Protein AF-A0A943APB3-F1 (afdb_monomer)

Nearest PDB structures (foldseek):
  7ypu-assembly4_H  TM=2.984E-01  e=2.963E+00  Streptomyces lavendulae subsp. lavendulae
  3ub1-assembly2_F  TM=3.854E-01  e=8.284E+00  Clostridium perfringens
  4i86-assembly2_B  TM=2.705E-01  e=9.286E+00  Komagataeibacter xylinus

Solvent-accessible surface area (backbone atoms only — not comparable to full-atom values): 13195 Å² total; per-residue (Å²): 95,83,40,73,29,40,31,75,41,95,88,39,89,90,36,76,41,81,47,75,47,61,53,44,82,65,36,67,51,16,28,34,37,85,66,41,84,44,97,86,41,73,55,58,16,26,35,27,38,32,39,38,55,98,85,47,34,29,54,78,51,71,42,32,44,61,73,51,59,95,54,66,56,30,61,55,40,31,55,47,49,77,38,43,70,62,51,51,52,52,31,58,74,70,70,46,89,73,62,63,63,57,48,53,51,32,50,76,72,72,42,87,41,64,71,60,52,51,51,51,52,55,50,52,50,54,50,52,52,53,52,51,51,53,49,52,51,50,52,49,53,48,53,53,50,53,50,52,50,53,52,52,52,51,54,49,50,51,38,42,73,74,33,36,76,32,42,44,68,56,51,53,51,52,30,52,74,72,69,49,84,73,53,68,75,43,49,55,46,38,74,73,30,38,58,26,41,19,82,72,82,40,77,42,63,62,80,59,88,98,54,81,79,82,84,53,67,60,57,53,51,52,45,51,53,52,40,55,76,68,62,72,74,129

Mean predicted aligned error: 8.19 Å

Structure (mmCIF, N/CA/C/O backbone):
data_AF-A0A943APB3-F1
#
_entry.id   AF-A0A943APB3-F1
#
loop_
_atom_site.group_PDB
_atom_site.id
_atom_site.type_symbol
_atom_site.label_atom_id
_atom_site.label_alt_id
_atom_site.label_comp_id
_atom_site.label_asym_id
_atom_site.label_entity_id
_atom_site.label_seq_id
_atom_site.pdbx_PDB_ins_code
_atom_site.Cartn_x
_atom_site.Cartn_y
_atom_site.Cartn_z
_atom_site.occupancy
_atom_site.B_iso_or_equiv
_atom_site.auth_seq_id
_atom_site.auth_comp_id
_atom_site.auth_asym_id
_atom_site.auth_atom_id
_atom_site.pdbx_PDB_model_num
ATOM 1 N N . MET A 1 1 ? -16.444 -11.298 32.596 1.00 79.44 1 MET A N 1
ATOM 2 C CA . MET A 1 1 ? -17.745 -10.918 31.984 1.00 79.44 1 MET A CA 1
ATOM 3 C C . MET A 1 1 ? -17.724 -11.342 30.529 1.00 79.44 1 MET A C 1
ATOM 5 O O . MET A 1 1 ? -16.775 -10.976 29.844 1.00 79.44 1 MET A O 1
ATOM 9 N N . LYS A 1 2 ? -18.716 -12.115 30.068 1.00 91.25 2 LYS A N 1
ATOM 10 C CA . LYS A 1 2 ? -18.842 -12.469 28.648 1.00 91.25 2 LYS A CA 1
ATOM 11 C C . LYS A 1 2 ? -19.403 -11.271 27.886 1.00 91.25 2 LYS A C 1
ATOM 13 O O . LYS A 1 2 ? -20.540 -10.874 28.121 1.00 91.25 2 LYS A O 1
ATOM 18 N N . THR A 1 3 ? -18.609 -10.712 26.984 1.00 96.38 3 THR A N 1
ATOM 19 C CA . THR A 1 3 ? -18.886 -9.414 26.356 1.00 96.38 3 THR A CA 1
ATOM 20 C C . THR A 1 3 ? -18.961 -9.551 24.845 1.00 96.38 3 THR A C 1
ATOM 22 O O . THR A 1 3 ? -18.150 -10.253 24.242 1.00 96.38 3 THR A O 1
ATOM 25 N N . LYS A 1 4 ? -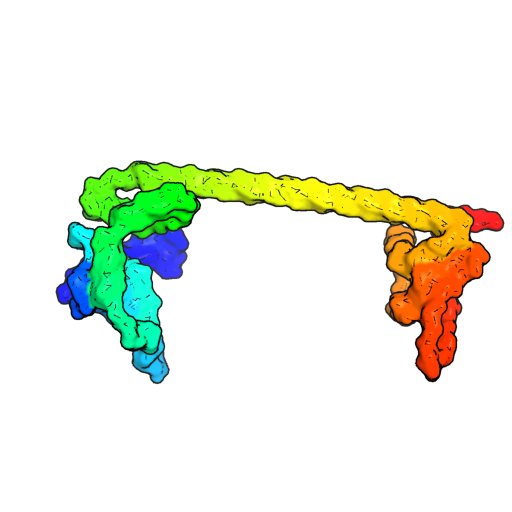19.926 -8.866 24.224 1.00 97.19 4 LYS A N 1
ATOM 26 C CA . LYS A 1 4 ? -20.033 -8.720 22.768 1.00 97.19 4 LYS A CA 1
ATOM 27 C C . LYS A 1 4 ? -18.946 -7.765 22.267 1.00 97.19 4 LYS A C 1
ATOM 29 O O . LYS A 1 4 ? -18.913 -6.621 22.694 1.00 97.19 4 LYS A O 1
ATOM 34 N N . ILE A 1 5 ? -18.112 -8.209 21.332 1.00 97.81 5 ILE A N 1
ATOM 35 C CA . ILE A 1 5 ? -16.971 -7.469 20.780 1.00 97.81 5 ILE A CA 1
ATOM 36 C C . ILE A 1 5 ? -17.113 -7.379 19.260 1.00 97.81 5 ILE A C 1
ATOM 38 O O . ILE A 1 5 ? -17.384 -8.378 18.588 1.00 97.81 5 ILE A O 1
ATOM 42 N N . LEU A 1 6 ? -16.905 -6.194 18.694 1.00 97.75 6 LEU A N 1
ATOM 43 C CA . LEU A 1 6 ? -16.738 -6.007 17.255 1.00 97.75 6 LEU A CA 1
ATOM 44 C C . LEU A 1 6 ? -15.295 -6.328 16.851 1.00 97.75 6 LEU A C 1
ATOM 46 O O . LEU A 1 6 ? -14.353 -5.796 17.431 1.00 97.75 6 LEU A O 1
ATOM 50 N N . ARG A 1 7 ? -15.097 -7.158 15.828 1.00 95.25 7 ARG A N 1
ATOM 51 C CA . ARG A 1 7 ? -13.765 -7.457 15.280 1.00 95.25 7 ARG A CA 1
ATOM 52 C C . ARG A 1 7 ? -13.787 -7.512 13.760 1.00 95.25 7 ARG A C 1
ATOM 54 O O . ARG A 1 7 ? -14.829 -7.780 13.162 1.00 95.25 7 ARG A O 1
ATOM 61 N N . LEU A 1 8 ? -12.649 -7.255 13.122 1.00 92.56 8 LEU A N 1
ATOM 62 C CA . LEU A 1 8 ? -12.514 -7.523 11.692 1.00 92.56 8 LEU A CA 1
ATOM 63 C C . LEU A 1 8 ? -12.517 -9.037 11.454 1.00 92.56 8 LEU A C 1
ATOM 65 O O . LEU A 1 8 ? -12.052 -9.816 12.281 1.00 92.56 8 LEU A O 1
ATOM 69 N N . SER A 1 9 ? -13.104 -9.450 10.337 1.00 90.94 9 SER A N 1
ATOM 70 C CA . SER A 1 9 ? -13.133 -10.844 9.918 1.00 90.94 9 SER A CA 1
ATOM 71 C C . SER A 1 9 ? -11.756 -11.283 9.435 1.00 90.94 9 SER A C 1
ATOM 73 O O . SER A 1 9 ? -11.169 -10.634 8.573 1.00 90.94 9 SER A O 1
ATOM 75 N N . ASP A 1 10 ? -11.304 -12.439 9.916 1.00 85.62 10 ASP A N 1
ATOM 76 C CA . ASP A 1 10 ? -10.045 -13.050 9.473 1.00 85.62 10 ASP A CA 1
ATOM 77 C C . ASP A 1 10 ? -10.121 -13.573 8.022 1.00 85.62 10 ASP A C 1
ATOM 79 O O . ASP A 1 10 ? -9.100 -13.743 7.364 1.00 85.62 10 ASP A O 1
ATOM 83 N N . SER A 1 11 ? -11.331 -13.827 7.507 1.00 87.06 11 SER A N 1
ATOM 84 C CA . SER A 1 11 ? -11.571 -14.451 6.196 1.00 87.06 11 SER A CA 1
ATOM 85 C C . SER A 1 11 ? -12.136 -13.503 5.139 1.00 87.06 11 SER A C 1
ATOM 87 O O . SER A 1 11 ? -12.276 -13.877 3.977 1.00 87.06 11 SER A O 1
ATOM 89 N N . SER A 1 12 ? -12.521 -12.284 5.512 1.00 86.94 12 SER A N 1
ATOM 90 C CA . SER A 1 12 ? -13.146 -11.329 4.595 1.00 86.94 12 SER A CA 1
ATOM 91 C C . SER A 1 12 ? -12.663 -9.915 4.878 1.00 86.94 12 SER A C 1
ATOM 93 O O . SER A 1 12 ? -12.977 -9.326 5.914 1.00 86.94 12 SER A O 1
ATOM 95 N N . LEU A 1 13 ? -11.942 -9.344 3.913 1.00 83.94 13 LEU A N 1
ATOM 96 C CA . LEU A 1 13 ? -11.468 -7.966 3.991 1.00 83.94 13 LEU A CA 1
ATOM 97 C C . LEU A 1 13 ? -12.640 -7.000 4.200 1.00 83.94 13 LEU A C 1
ATOM 99 O O . LEU A 1 13 ? -13.683 -7.115 3.559 1.00 83.94 13 LEU A O 1
ATOM 103 N N . ASN A 1 14 ? -12.449 -6.015 5.080 1.00 83.69 14 ASN A N 1
ATOM 104 C CA . ASN A 1 14 ? -13.440 -4.982 5.398 1.00 83.69 14 ASN A CA 1
ATOM 105 C C . ASN A 1 14 ? -14.805 -5.505 5.891 1.00 83.69 14 ASN A C 1
ATOM 107 O O . ASN A 1 14 ? -15.800 -4.782 5.820 1.00 83.69 14 ASN A O 1
ATOM 111 N N . LYS A 1 15 ? -14.871 -6.725 6.431 1.00 93.06 15 LYS A N 1
ATOM 112 C CA . LYS A 1 15 ? -16.067 -7.240 7.102 1.00 93.06 15 LYS A CA 1
ATOM 113 C C . LYS A 1 15 ? -15.888 -7.146 8.612 1.00 93.06 15 LYS A C 1
ATOM 115 O O . LYS A 1 15 ? -14.922 -7.677 9.149 1.00 93.06 15 LYS A O 1
ATOM 120 N N . VAL A 1 16 ? -16.827 -6.494 9.295 1.00 95.81 16 VAL A N 1
ATOM 121 C CA . VAL A 1 16 ? -16.890 -6.489 10.764 1.00 95.81 16 VAL A CA 1
ATOM 122 C C . VAL A 1 16 ? -17.818 -7.611 11.211 1.00 95.81 16 VAL A C 1
ATOM 124 O O . VAL A 1 16 ? -18.937 -7.732 10.711 1.00 95.81 16 VAL A O 1
ATOM 127 N N . VAL A 1 17 ? -17.348 -8.436 12.137 1.00 95.62 17 VAL A N 1
ATOM 128 C CA . VAL A 1 17 ? -18.091 -9.540 12.745 1.00 95.62 17 VAL A CA 1
ATOM 129 C C . VAL A 1 17 ? -18.176 -9.342 14.251 1.00 95.62 17 VAL A C 1
ATOM 131 O O . VAL A 1 17 ? -17.400 -8.597 14.848 1.00 95.62 17 VAL A O 1
ATOM 134 N N . THR A 1 18 ? -19.134 -10.019 14.869 1.00 95.94 18 THR A N 1
ATOM 135 C CA . THR A 1 18 ? -19.285 -10.037 16.320 1.00 95.94 18 THR A CA 1
ATOM 136 C C . THR A 1 18 ? -18.630 -11.285 16.896 1.00 95.94 18 THR A C 1
ATOM 138 O O . THR A 1 18 ? -18.788 -12.382 16.365 1.00 95.94 18 THR A O 1
ATOM 141 N N . HIS A 1 19 ? -17.913 -11.112 17.997 1.00 94.19 19 HIS A N 1
ATOM 142 C CA . HIS A 1 19 ? -17.316 -12.176 18.789 1.00 94.19 19 HIS A CA 1
ATOM 143 C C . HIS A 1 19 ? -17.723 -12.002 20.254 1.00 94.19 19 HIS A C 1
ATOM 145 O O . HIS A 1 19 ? -17.990 -10.885 20.681 1.00 94.19 19 HIS A O 1
ATOM 151 N N . HIS A 1 20 ? -17.801 -13.092 21.013 1.00 95.94 20 HIS A N 1
ATOM 152 C CA . HIS A 1 20 ? -18.063 -13.030 22.447 1.00 95.94 20 HIS A CA 1
ATOM 153 C C . HIS A 1 20 ? -16.897 -13.664 23.185 1.00 95.94 20 HIS A C 1
ATOM 155 O O . HIS A 1 20 ? -16.604 -14.833 22.942 1.00 95.94 20 HIS A O 1
ATOM 161 N N . ALA A 1 21 ? -16.279 -12.910 24.087 1.00 96.12 21 ALA A N 1
ATOM 162 C CA . ALA A 1 21 ? -15.164 -13.381 24.898 1.00 96.12 21 ALA A CA 1
ATOM 163 C C . ALA A 1 21 ? -15.318 -12.927 26.347 1.00 96.12 21 ALA A C 1
ATOM 165 O O . ALA A 1 21 ? -16.029 -11.959 26.640 1.00 96.12 21 ALA A O 1
ATOM 166 N N . GLU A 1 22 ? -14.648 -13.639 27.246 1.00 96.62 22 GLU A N 1
ATOM 167 C CA . GLU A 1 22 ? -14.448 -13.172 28.609 1.00 96.62 22 GLU A CA 1
ATOM 168 C C . GLU A 1 22 ? -13.272 -12.207 28.637 1.00 96.62 22 GLU A C 1
ATOM 170 O O . GLU A 1 22 ? -12.173 -12.538 28.201 1.00 96.62 22 GLU A O 1
ATOM 175 N N . LEU A 1 23 ? -13.545 -10.988 29.095 1.00 96.94 23 LEU A N 1
ATOM 176 C CA . LEU A 1 23 ? -12.569 -9.909 29.117 1.00 96.94 23 LEU A CA 1
ATOM 177 C C . LEU A 1 23 ? -11.952 -9.740 30.504 1.00 96.94 23 LEU A C 1
ATOM 179 O O . LEU A 1 23 ? -12.673 -9.686 31.506 1.00 96.94 23 LEU A O 1
ATOM 183 N N . GLU A 1 24 ? -10.637 -9.564 30.528 1.00 96.00 24 GLU A N 1
ATOM 184 C CA . GLU A 1 24 ? -9.856 -9.111 31.675 1.00 96.00 24 GLU A CA 1
ATOM 185 C C . GLU A 1 24 ? -9.693 -7.588 31.603 1.00 96.00 24 GLU A C 1
ATOM 187 O O . GLU A 1 24 ? -9.439 -7.032 30.533 1.00 96.00 24 GLU A O 1
ATOM 192 N N . LYS A 1 25 ? -9.876 -6.884 32.727 1.00 96.12 25 LYS A N 1
ATOM 193 C CA . LYS A 1 25 ? -9.715 -5.424 32.766 1.00 96.12 25 LYS A CA 1
ATOM 194 C C . LYS A 1 25 ? -8.226 -5.088 32.849 1.00 96.12 25 LYS A C 1
ATOM 196 O O . LYS A 1 25 ? -7.574 -5.456 33.819 1.00 96.12 25 LYS A O 1
ATOM 201 N N . ALA A 1 26 ? -7.725 -4.354 31.859 1.00 94.44 26 ALA A N 1
ATOM 202 C CA . ALA A 1 26 ? -6.350 -3.854 31.831 1.00 94.44 26 ALA A CA 1
ATOM 203 C C . ALA A 1 26 ? -6.264 -2.373 32.244 1.00 94.44 26 ALA A C 1
ATOM 205 O O . ALA A 1 26 ? -5.229 -1.925 32.722 1.00 94.44 26 ALA A O 1
ATOM 206 N N . GLY A 1 27 ? -7.353 -1.616 32.086 1.00 95.00 27 GLY A N 1
ATOM 207 C CA . GLY A 1 27 ? -7.456 -0.204 32.448 1.00 95.00 27 GLY A CA 1
ATOM 208 C C . GLY A 1 27 ? -8.877 0.318 32.250 1.00 95.00 27 GLY A C 1
ATOM 209 O O . GLY A 1 27 ? -9.801 -0.448 31.959 1.00 95.00 27 GLY A O 1
ATOM 210 N N . ASP A 1 28 ? -9.081 1.621 32.409 1.00 95.50 28 ASP A N 1
ATOM 211 C CA . ASP A 1 28 ? -10.386 2.219 32.136 1.00 95.50 28 ASP A CA 1
ATOM 212 C C . ASP A 1 28 ? -10.670 2.200 30.640 1.00 95.50 28 ASP A C 1
ATOM 214 O O . ASP A 1 28 ? -9.899 2.702 29.834 1.00 95.50 28 ASP A O 1
ATOM 218 N N . ASN A 1 29 ? -11.779 1.562 30.264 1.00 97.69 29 ASN A N 1
ATOM 219 C CA . ASN A 1 29 ? -12.138 1.305 28.870 1.00 97.69 29 ASN A CA 1
ATOM 220 C C . ASN A 1 29 ? -11.121 0.463 28.072 1.00 97.69 29 ASN A C 1
ATOM 222 O O . ASN A 1 29 ? -11.241 0.377 26.850 1.00 97.69 29 ASN A O 1
ATOM 226 N N . VAL A 1 30 ? -10.170 -0.196 28.744 1.00 98.19 30 VAL A N 1
ATOM 227 C CA . VAL A 1 30 ? -9.155 -1.061 28.126 1.00 98.19 30 VAL A CA 1
ATOM 228 C C . VAL A 1 30 ? -9.232 -2.459 28.723 1.00 98.19 30 VAL A C 1
ATOM 230 O O . VAL A 1 30 ? -9.165 -2.649 29.940 1.00 98.19 30 VAL A O 1
ATOM 233 N N . TYR A 1 31 ? -9.341 -3.452 27.852 1.00 98.00 31 TYR A N 1
ATOM 234 C CA . TYR A 1 31 ? -9.524 -4.847 28.217 1.00 98.00 31 TYR A CA 1
ATOM 235 C C . TYR A 1 31 ? -8.646 -5.755 27.364 1.00 98.00 31 TYR A C 1
ATOM 237 O O . TYR A 1 31 ? -8.242 -5.392 26.258 1.00 98.00 31 TYR A O 1
ATOM 245 N N . THR A 1 32 ? -8.395 -6.959 27.859 1.00 97.38 32 THR A N 1
ATOM 246 C CA . THR A 1 32 ? -7.637 -7.985 27.146 1.00 97.38 32 THR A CA 1
ATOM 247 C C . THR A 1 32 ? -8.314 -9.343 27.221 1.00 97.38 32 THR A C 1
ATOM 249 O O . THR A 1 32 ? -9.093 -9.615 28.131 1.00 97.38 32 THR A O 1
ATOM 252 N N . TYR A 1 33 ? -8.020 -10.206 26.252 1.00 96.81 33 TYR A N 1
ATOM 253 C CA . TYR A 1 33 ? -8.307 -11.638 26.339 1.00 96.81 33 TYR A CA 1
ATOM 254 C C . TYR A 1 33 ? -7.282 -12.433 25.525 1.00 96.81 33 TYR A C 1
ATOM 256 O O . TYR A 1 33 ? -6.681 -11.907 24.581 1.00 96.81 33 TYR A O 1
ATOM 264 N N . LEU A 1 34 ? -7.078 -13.707 25.873 1.00 96.56 34 LEU A N 1
ATOM 265 C CA . LEU A 1 34 ? -6.236 -14.609 25.088 1.00 96.56 34 LEU A CA 1
ATOM 266 C C . LEU A 1 34 ? -6.896 -14.864 23.727 1.00 96.56 34 LEU A C 1
ATOM 268 O O . LEU A 1 34 ? -7.908 -15.556 23.634 1.00 96.56 34 LEU A O 1
ATOM 272 N N . PHE A 1 35 ? -6.317 -14.304 22.668 1.00 95.69 35 PHE A N 1
ATOM 273 C CA . PHE A 1 35 ? -6.829 -14.428 21.306 1.00 95.69 35 PHE A CA 1
ATOM 274 C C . PHE A 1 35 ? -6.424 -15.755 20.673 1.00 95.69 35 PHE A C 1
ATOM 276 O O . PHE A 1 35 ? -7.241 -16.442 20.062 1.00 95.69 35 PHE A O 1
ATOM 283 N N . LYS A 1 36 ? -5.148 -16.119 20.814 1.00 96.12 36 LYS A N 1
ATOM 284 C CA . LYS A 1 36 ? -4.613 -17.372 20.286 1.00 96.12 36 LYS A CA 1
ATOM 285 C C . LYS A 1 36 ? -3.419 -17.818 21.112 1.00 96.12 36 LYS A C 1
ATOM 287 O O . LYS A 1 36 ? -2.473 -17.057 21.278 1.00 96.12 36 LYS A O 1
ATOM 292 N N . LYS A 1 37 ? -3.456 -19.069 21.562 1.00 97.12 37 LYS A N 1
ATOM 293 C CA . LYS A 1 37 ? -2.325 -19.709 22.230 1.00 97.12 37 LYS A CA 1
ATOM 294 C C . LYS A 1 37 ? -1.268 -20.128 21.209 1.00 97.12 37 LYS A C 1
ATOM 296 O O . LYS A 1 37 ? -1.618 -20.698 20.170 1.00 97.12 37 LYS A O 1
ATOM 301 N N . ASP A 1 38 ? -0.006 -19.854 21.503 1.00 96.88 38 ASP A N 1
ATOM 302 C CA . ASP A 1 38 ? 1.117 -20.391 20.744 1.00 96.88 38 ASP A CA 1
ATOM 303 C C . ASP A 1 38 ? 1.454 -21.811 21.244 1.00 96.88 38 ASP A C 1
ATOM 305 O O . ASP A 1 38 ? 1.449 -22.065 22.453 1.00 96.88 38 ASP A O 1
ATOM 309 N N . PRO A 1 39 ? 1.708 -22.777 20.344 1.00 95.38 39 PRO A N 1
ATOM 310 C CA . PRO A 1 39 ? 1.956 -24.161 20.741 1.00 95.38 39 PRO A CA 1
ATOM 311 C C . PRO A 1 39 ? 3.317 -24.396 21.413 1.00 95.38 39 PRO A C 1
ATOM 313 O O . PRO A 1 39 ? 3.493 -25.448 22.025 1.00 95.38 39 PRO A O 1
ATOM 316 N N . TYR A 1 40 ? 4.275 -23.471 21.304 1.00 95.06 40 TYR A N 1
ATOM 317 C CA . TYR A 1 40 ? 5.650 -23.686 21.761 1.00 95.06 40 TYR A CA 1
ATOM 318 C C . TYR A 1 40 ? 6.090 -22.705 22.846 1.00 95.06 40 TYR A C 1
ATOM 320 O O . TYR A 1 40 ? 6.873 -23.081 23.720 1.00 95.06 40 TYR A O 1
ATOM 328 N N . ARG A 1 41 ? 5.647 -21.446 22.783 1.00 94.75 41 ARG A N 1
ATOM 329 C CA . ARG A 1 41 ? 6.139 -20.374 23.656 1.00 94.75 41 ARG A CA 1
ATOM 330 C C . ARG A 1 41 ? 5.005 -19.477 24.119 1.00 94.75 41 ARG A C 1
ATOM 332 O O . ARG A 1 41 ? 4.461 -18.714 23.335 1.00 94.75 41 ARG A O 1
ATOM 339 N N . GLU A 1 42 ? 4.744 -19.465 25.423 1.00 93.62 42 GLU A N 1
ATOM 340 C CA . GLU A 1 42 ? 3.718 -18.591 26.011 1.00 93.62 42 GLU A CA 1
ATOM 341 C C . GLU A 1 42 ? 3.958 -17.103 25.693 1.00 93.62 42 GLU A C 1
ATOM 343 O O . GLU A 1 42 ? 3.015 -16.355 25.457 1.00 93.62 42 GLU A O 1
ATOM 348 N N . ASP A 1 43 ? 5.219 -16.668 25.601 1.00 95.12 43 ASP A N 1
ATOM 349 C CA . ASP A 1 43 ? 5.569 -15.290 25.227 1.00 95.12 43 ASP A CA 1
ATOM 350 C C . ASP A 1 43 ? 5.100 -14.881 23.815 1.00 95.12 43 ASP A C 1
ATOM 352 O O . ASP A 1 43 ? 4.995 -13.683 23.522 1.00 95.12 43 ASP A O 1
ATOM 356 N N . ASP A 1 44 ? 4.824 -15.859 22.950 1.00 96.19 44 ASP A N 1
ATOM 357 C CA . ASP A 1 44 ? 4.312 -15.671 21.594 1.00 96.19 44 ASP A CA 1
ATOM 358 C C . ASP A 1 44 ? 2.778 -15.847 21.510 1.00 96.19 44 ASP A C 1
ATOM 360 O O . ASP A 1 44 ? 2.203 -15.612 20.444 1.00 96.19 44 ASP A O 1
ATOM 364 N N . ASP A 1 45 ? 2.093 -16.148 22.627 1.00 97.69 45 ASP A N 1
ATOM 365 C CA . ASP A 1 45 ? 0.629 -16.087 22.712 1.00 97.69 45 ASP A CA 1
ATOM 366 C C . ASP A 1 45 ? 0.131 -14.719 22.241 1.00 97.69 45 ASP A C 1
ATOM 368 O O . ASP A 1 45 ? 0.615 -13.673 22.689 1.00 97.69 45 ASP A O 1
ATOM 372 N N . LEU A 1 46 ? -0.892 -14.721 21.388 1.00 97.62 46 LEU A N 1
ATOM 373 C CA . LEU A 1 46 ? -1.563 -13.506 20.959 1.00 97.62 46 LEU A CA 1
ATOM 374 C C . LEU A 1 46 ? -2.630 -13.120 21.977 1.00 97.62 46 LEU A C 1
ATOM 376 O O . LEU A 1 46 ? -3.584 -13.861 22.217 1.00 97.62 46 LEU A O 1
ATOM 380 N N . ILE A 1 47 ? -2.492 -11.918 22.517 1.00 97.44 47 ILE A N 1
ATOM 381 C CA . ILE A 1 47 ? -3.451 -11.257 23.391 1.00 97.44 47 ILE A CA 1
ATOM 382 C C . ILE A 1 47 ? -4.173 -10.196 22.567 1.00 97.44 47 ILE A C 1
ATOM 384 O O . ILE A 1 47 ? -3.543 -9.319 21.972 1.00 97.44 47 ILE A O 1
ATOM 388 N N . ALA A 1 48 ? -5.498 -10.282 22.508 1.00 97.38 48 ALA A N 1
ATOM 389 C CA . ALA A 1 48 ? -6.308 -9.244 21.891 1.00 97.38 48 ALA A CA 1
ATOM 390 C C . ALA A 1 48 ? -6.488 -8.082 22.865 1.00 97.38 48 ALA A C 1
ATOM 392 O O . ALA A 1 48 ? -6.851 -8.293 24.021 1.00 97.38 48 ALA A O 1
ATOM 393 N N . VAL A 1 49 ? -6.278 -6.864 22.372 1.00 97.75 49 VAL A N 1
ATOM 394 C CA . VAL A 1 49 ? -6.606 -5.623 23.073 1.00 97.75 49 VAL A CA 1
ATOM 395 C C . VAL A 1 49 ? -7.984 -5.172 22.606 1.00 97.75 49 VAL A C 1
ATOM 397 O O . VAL A 1 49 ? -8.249 -5.046 21.407 1.00 97.75 49 VAL A O 1
ATOM 400 N N . VAL A 1 50 ? -8.874 -4.954 23.565 1.00 98.19 50 VAL A N 1
ATOM 401 C CA . VAL A 1 50 ? -10.260 -4.549 23.351 1.00 98.19 50 VAL A CA 1
ATOM 402 C C . VAL A 1 50 ? -10.477 -3.201 24.012 1.00 98.19 50 VAL A C 1
ATOM 404 O O . VAL A 1 50 ? -10.207 -3.027 25.199 1.00 98.19 50 VAL A O 1
ATOM 407 N N . LEU A 1 51 ? -10.986 -2.252 23.239 1.00 98.31 51 LEU A N 1
ATOM 408 C CA . LEU A 1 51 ? -11.327 -0.920 23.713 1.00 98.31 51 LEU A CA 1
ATOM 409 C C . LEU A 1 51 ? -12.841 -0.784 23.827 1.00 98.31 51 LEU A C 1
ATOM 411 O O . LEU A 1 51 ? -13.589 -1.402 23.066 1.00 98.31 51 LEU A O 1
ATOM 415 N N . ASN A 1 52 ? -13.280 0.025 24.784 1.00 98.00 52 ASN A N 1
ATOM 416 C CA . ASN A 1 52 ? -14.681 0.352 25.000 1.00 98.00 52 ASN A CA 1
ATOM 417 C C . ASN A 1 52 ? -14.917 1.839 24.721 1.00 98.00 52 ASN A C 1
ATOM 419 O O . ASN A 1 52 ? -14.358 2.691 25.402 1.00 98.00 52 ASN A O 1
ATOM 423 N N . VAL A 1 53 ? -15.767 2.154 23.749 1.00 98.06 53 VAL A N 1
ATOM 424 C CA . VAL A 1 53 ? -16.244 3.521 23.511 1.00 98.06 53 VAL A CA 1
ATOM 425 C C . VAL A 1 53 ? -17.734 3.538 23.810 1.00 98.06 53 VAL A C 1
ATOM 427 O O . VAL A 1 53 ? -18.498 2.891 23.101 1.00 98.06 53 VAL A O 1
ATOM 430 N N . GLU A 1 54 ? -18.141 4.253 24.862 1.00 96.62 54 GLU A N 1
ATOM 431 C CA . GLU A 1 54 ? -19.556 4.487 25.207 1.00 96.62 54 GLU A CA 1
ATOM 432 C C . GLU A 1 54 ? -20.403 3.190 25.292 1.00 96.62 54 GLU A C 1
ATOM 434 O O . GLU A 1 54 ? -21.576 3.165 24.933 1.00 96.62 54 GLU A O 1
ATOM 439 N N . GLY A 1 55 ? -19.809 2.085 25.762 1.00 96.62 55 GLY A N 1
ATOM 440 C CA . GLY A 1 55 ? -20.471 0.779 25.892 1.00 96.62 55 GLY A CA 1
ATOM 441 C C . GLY A 1 55 ? -20.306 -0.149 24.682 1.00 96.62 55 GLY A C 1
ATOM 442 O O . GLY A 1 55 ? -20.744 -1.301 24.729 1.00 96.62 55 GLY A O 1
ATOM 443 N N . VAL A 1 56 ? -19.651 0.305 23.611 1.00 98.12 56 VAL A N 1
ATOM 444 C CA . VAL A 1 56 ? -19.333 -0.504 22.430 1.00 98.12 56 VAL A CA 1
ATOM 445 C C . VAL A 1 56 ? -17.903 -1.021 22.523 1.00 98.12 56 VAL A C 1
ATOM 447 O O . VAL A 1 56 ? -16.936 -0.266 22.422 1.00 98.12 56 VAL A O 1
ATOM 450 N N . TYR A 1 57 ? -17.773 -2.340 22.656 1.00 98.31 57 TYR A N 1
ATOM 451 C CA . TYR A 1 57 ? -16.486 -3.024 22.724 1.00 98.31 57 TYR A CA 1
ATOM 452 C C . TYR A 1 57 ? -16.021 -3.436 21.329 1.00 98.31 57 TYR A C 1
ATOM 454 O O . TYR A 1 57 ? -16.763 -4.079 20.578 1.00 98.31 57 TYR A O 1
ATOM 462 N N . PHE A 1 58 ? -14.777 -3.124 20.985 1.00 97.94 58 PHE A N 1
ATOM 463 C CA . PHE A 1 58 ? -14.167 -3.546 19.728 1.00 97.94 58 PHE A CA 1
ATOM 464 C C . PHE A 1 58 ? -12.707 -3.943 19.919 1.00 97.94 58 PHE A C 1
ATOM 466 O O . PHE A 1 58 ? -11.998 -3.401 20.764 1.00 97.94 58 PHE A O 1
ATOM 473 N N . GLN A 1 59 ? -12.258 -4.908 19.124 1.00 97.38 59 GLN A N 1
ATOM 474 C CA . GLN A 1 59 ? -10.866 -5.326 19.093 1.00 97.38 59 GLN A CA 1
ATOM 475 C C . GLN A 1 59 ? -10.048 -4.297 18.309 1.00 97.38 59 GLN A C 1
ATOM 477 O O . GLN A 1 59 ? -10.290 -4.092 17.118 1.00 97.38 59 GLN A O 1
ATOM 482 N N . GLU A 1 60 ? -9.086 -3.673 18.983 1.00 95.56 60 GLU A N 1
ATOM 483 C CA . GLU A 1 60 ? -8.128 -2.743 18.376 1.00 95.56 60 GLU A CA 1
ATOM 484 C C . GLU A 1 60 ? -7.053 -3.522 17.611 1.00 95.56 60 GLU A C 1
ATOM 486 O O . GLU A 1 60 ? -6.791 -3.250 16.441 1.00 95.56 60 GLU A O 1
ATOM 491 N N . GLY A 1 61 ? -6.531 -4.580 18.231 1.00 94.81 61 GLY A N 1
ATOM 492 C CA . GLY A 1 61 ? -5.492 -5.419 17.658 1.00 94.81 61 GLY A CA 1
ATOM 493 C C . GLY A 1 61 ? -5.268 -6.689 18.468 1.00 94.81 61 GLY A C 1
ATOM 494 O O . GLY A 1 61 ? -5.880 -6.895 19.517 1.00 94.81 61 GLY A O 1
ATOM 495 N N . ALA A 1 62 ? -4.408 -7.565 17.954 1.00 96.06 62 ALA A N 1
ATOM 496 C CA . ALA A 1 62 ? -3.916 -8.735 18.671 1.00 96.06 62 ALA A CA 1
ATOM 497 C C . ALA A 1 62 ? -2.391 -8.768 18.583 1.00 96.06 62 ALA A C 1
ATOM 499 O O . ALA A 1 62 ? -1.820 -8.644 17.499 1.00 96.06 62 ALA A O 1
ATOM 500 N N . TYR A 1 63 ? -1.746 -8.921 19.731 1.00 96.62 63 TYR A N 1
ATOM 501 C CA . TYR A 1 63 ? -0.317 -8.701 19.897 1.00 96.62 63 TYR A CA 1
ATOM 502 C C . TYR A 1 63 ? 0.283 -9.815 20.744 1.00 96.62 63 TYR A C 1
ATOM 504 O O . TYR A 1 63 ? -0.380 -10.325 21.644 1.00 96.62 63 TYR A O 1
ATOM 512 N N . SER A 1 64 ? 1.536 -10.190 20.487 1.00 96.94 64 SER A N 1
ATOM 513 C CA . SER A 1 64 ? 2.199 -11.182 21.334 1.00 96.94 64 SER A CA 1
ATOM 514 C C . SER A 1 64 ? 2.433 -10.640 22.744 1.00 96.94 64 SER A C 1
ATOM 516 O O . SER A 1 64 ? 2.676 -9.439 22.919 1.00 96.94 64 SER A O 1
ATOM 518 N N . ARG A 1 65 ? 2.440 -11.515 23.758 1.00 95.81 65 ARG A N 1
ATOM 519 C CA . ARG A 1 65 ? 2.781 -11.115 25.138 1.00 95.81 65 ARG A CA 1
ATOM 520 C C . ARG A 1 65 ? 4.116 -10.385 25.209 1.00 95.81 65 ARG A C 1
ATOM 522 O O . ARG A 1 65 ? 4.223 -9.367 25.891 1.00 95.81 65 ARG A O 1
ATOM 529 N N . ARG A 1 66 ? 5.119 -10.856 24.459 1.00 95.75 66 ARG A N 1
ATOM 530 C CA . ARG A 1 66 ? 6.431 -10.200 24.368 1.00 95.75 66 ARG A CA 1
ATOM 531 C C . ARG A 1 66 ? 6.331 -8.747 23.895 1.00 95.75 66 ARG A C 1
ATOM 533 O O . ARG A 1 66 ? 7.047 -7.910 24.430 1.00 95.75 66 ARG A O 1
ATOM 540 N N . LEU A 1 67 ? 5.469 -8.439 22.921 1.00 94.81 67 LEU A N 1
ATOM 541 C CA . LEU A 1 67 ? 5.302 -7.068 22.420 1.00 94.81 67 LEU A CA 1
ATOM 542 C C . LEU A 1 67 ? 4.608 -6.159 23.443 1.00 94.81 67 LEU A C 1
ATOM 544 O O . LEU A 1 67 ? 4.923 -4.971 23.526 1.00 94.81 67 LEU A O 1
ATOM 548 N N . LEU A 1 68 ? 3.672 -6.719 24.209 1.00 94.50 68 LEU A N 1
ATOM 549 C CA . LEU A 1 68 ? 2.928 -5.999 25.242 1.00 94.50 68 LEU A CA 1
ATOM 550 C C . LEU A 1 68 ? 3.740 -5.790 26.527 1.00 94.50 68 LEU A C 1
ATOM 552 O O . LEU A 1 68 ? 3.439 -4.888 27.307 1.00 94.50 68 LEU A O 1
ATOM 556 N N . ARG A 1 69 ? 4.785 -6.592 26.755 1.00 93.31 69 ARG A N 1
ATOM 557 C CA . ARG A 1 69 ? 5.626 -6.503 27.952 1.00 93.31 69 ARG A CA 1
ATOM 558 C C . ARG A 1 69 ? 6.248 -5.105 28.078 1.00 93.31 69 ARG A C 1
ATOM 560 O O . ARG A 1 69 ? 6.937 -4.633 27.179 1.00 93.31 69 ARG A O 1
ATOM 567 N N . GLY A 1 70 ? 6.007 -4.450 29.214 1.00 90.81 70 GLY A N 1
ATOM 568 C CA . GLY A 1 70 ? 6.510 -3.100 29.498 1.00 90.81 70 GLY A CA 1
ATOM 569 C C . GLY A 1 70 ? 5.785 -1.969 28.758 1.00 90.81 70 GLY A C 1
ATOM 570 O O . GLY A 1 70 ? 6.246 -0.832 28.802 1.00 90.81 70 GLY A O 1
ATOM 571 N N . LYS A 1 71 ? 4.670 -2.250 28.069 1.00 93.44 71 LYS A N 1
ATOM 572 C CA . LYS A 1 71 ? 3.800 -1.221 27.488 1.00 93.44 71 LYS A CA 1
ATOM 573 C C . LYS A 1 71 ? 2.731 -0.809 28.493 1.00 93.44 71 LYS A C 1
ATOM 575 O O . LYS A 1 71 ? 2.078 -1.661 29.088 1.00 93.44 71 LYS A O 1
ATOM 580 N N . ASP A 1 72 ? 2.505 0.494 28.617 1.00 95.56 72 ASP A N 1
ATOM 581 C CA . ASP A 1 72 ? 1.373 1.025 29.376 1.00 95.56 72 ASP A CA 1
ATOM 582 C C . ASP A 1 72 ? 0.100 0.985 28.517 1.00 95.56 72 ASP A C 1
ATOM 584 O O . ASP A 1 72 ? -0.306 1.963 27.881 1.00 95.56 72 ASP A O 1
ATOM 588 N N . LEU A 1 73 ? -0.494 -0.208 28.443 1.00 93.94 73 LEU A N 1
ATOM 589 C CA . LEU A 1 73 ? -1.715 -0.446 27.674 1.00 93.94 73 LEU A CA 1
ATOM 590 C C . LEU A 1 73 ? -2.898 0.349 28.217 1.00 93.94 73 LEU A C 1
ATOM 592 O O . LEU A 1 73 ? -3.720 0.821 27.432 1.00 93.94 73 LEU A O 1
ATOM 596 N N . ALA A 1 74 ? -2.971 0.509 29.539 1.00 95.19 74 ALA A N 1
ATOM 597 C CA . ALA A 1 74 ? -4.034 1.253 30.189 1.00 95.19 74 ALA A CA 1
ATOM 598 C C . ALA A 1 74 ? -4.018 2.715 29.733 1.00 95.19 74 ALA A C 1
ATOM 600 O O . ALA A 1 74 ? -5.038 3.213 29.251 1.00 95.19 74 ALA A O 1
ATOM 601 N N . HIS A 1 75 ? -2.863 3.383 29.809 1.00 96.38 75 HIS A N 1
ATOM 602 C CA . HIS A 1 75 ? -2.734 4.781 29.406 1.00 96.38 75 HIS A CA 1
ATOM 603 C C . HIS A 1 75 ? -2.929 4.971 27.897 1.00 96.38 75 HIS A C 1
ATOM 605 O O . HIS A 1 75 ? -3.702 5.838 27.478 1.00 96.38 75 HIS A O 1
ATOM 611 N N . ALA A 1 76 ? -2.278 4.143 27.073 1.00 95.50 76 ALA A N 1
ATOM 612 C CA . ALA A 1 76 ? -2.377 4.239 25.618 1.00 95.50 76 ALA A CA 1
ATOM 613 C C . ALA A 1 76 ? -3.819 4.014 25.130 1.00 95.50 76 ALA A C 1
ATOM 615 O O . ALA A 1 76 ? -4.350 4.819 24.362 1.00 95.50 76 ALA A O 1
ATOM 616 N N . GLY A 1 77 ? -4.478 2.959 25.618 1.00 96.69 77 GLY A N 1
ATOM 617 C CA . GLY A 1 77 ? -5.857 2.652 25.250 1.00 96.69 77 GLY A CA 1
ATOM 618 C C . GLY A 1 77 ? -6.858 3.684 25.775 1.00 96.69 77 GLY A C 1
ATOM 619 O O . GLY A 1 77 ? -7.732 4.107 25.020 1.00 96.69 77 GLY A O 1
ATOM 620 N N . SER A 1 78 ? -6.700 4.167 27.013 1.00 96.12 78 SER A N 1
ATOM 621 C CA . SER A 1 78 ? -7.575 5.217 27.565 1.00 96.12 78 SER A CA 1
ATOM 622 C C . SER A 1 78 ? -7.463 6.515 26.766 1.00 96.12 78 SER A C 1
ATOM 624 O O . SER A 1 78 ? -8.476 7.123 26.427 1.00 96.12 78 SER A O 1
ATOM 626 N N . THR A 1 79 ? -6.238 6.908 26.401 1.00 97.06 79 THR A N 1
ATOM 627 C CA . THR A 1 79 ? -5.983 8.101 25.579 1.00 97.06 79 THR A CA 1
ATOM 628 C C . THR A 1 79 ? -6.614 7.964 24.195 1.00 97.06 79 THR A C 1
ATOM 630 O O . THR A 1 79 ? -7.202 8.918 23.681 1.00 97.06 79 THR A O 1
ATOM 633 N N . TYR A 1 80 ? -6.530 6.775 23.593 1.00 96.25 80 TYR A N 1
ATOM 634 C CA . TYR A 1 80 ? -7.185 6.490 22.320 1.00 96.25 80 TYR A CA 1
ATOM 635 C C . TYR A 1 80 ? -8.708 6.626 22.429 1.00 96.25 80 TYR A C 1
ATOM 637 O O . TYR A 1 80 ? -9.320 7.319 21.619 1.00 96.25 80 TYR A O 1
ATOM 645 N N . VAL A 1 81 ? -9.319 6.003 23.443 1.00 97.81 81 VAL A N 1
ATOM 646 C CA . VAL A 1 81 ? -10.772 6.052 23.676 1.00 97.81 81 VAL A CA 1
ATOM 647 C C . VAL A 1 81 ? -11.247 7.491 23.891 1.00 97.81 81 VAL A C 1
ATOM 649 O O . VAL A 1 81 ? -12.211 7.909 23.254 1.00 97.81 81 VAL A O 1
ATOM 652 N N . GLN A 1 82 ? -10.547 8.273 24.719 1.00 97.44 82 GLN A N 1
ATOM 653 C CA . GLN A 1 82 ? -10.876 9.683 24.973 1.00 97.44 82 GLN A CA 1
ATOM 654 C C . GLN A 1 82 ? -10.862 10.533 23.695 1.00 97.44 82 GLN A C 1
ATOM 656 O O . GLN A 1 82 ? -11.678 11.438 23.540 1.00 97.44 82 GLN A O 1
ATOM 661 N N . ASN A 1 83 ? -9.958 10.228 22.762 1.00 97.38 83 ASN A N 1
ATOM 662 C CA . ASN A 1 83 ? -9.798 10.967 21.510 1.00 97.38 83 ASN A CA 1
ATOM 663 C C . ASN A 1 83 ? -10.478 10.290 20.311 1.00 97.38 83 ASN A C 1
ATOM 665 O O . ASN A 1 83 ? -10.215 10.676 19.171 1.00 97.38 83 ASN A O 1
ATOM 669 N N . PHE A 1 84 ? -11.335 9.289 20.524 1.00 97.56 84 PHE A N 1
ATOM 670 C CA . PHE A 1 84 ? -11.852 8.440 19.449 1.00 97.56 84 PHE A CA 1
ATOM 671 C C . PHE A 1 84 ? -12.586 9.233 18.357 1.00 97.56 84 PHE A C 1
ATOM 673 O O . PHE A 1 84 ? -12.233 9.156 17.179 1.00 97.56 84 PHE A O 1
ATOM 680 N N . HIS A 1 85 ? -13.570 10.046 18.747 1.00 96.81 85 HIS A N 1
ATOM 681 C CA . HIS A 1 85 ? -14.361 10.846 17.806 1.00 96.81 85 HIS A CA 1
ATOM 682 C C . HIS A 1 85 ? -13.512 11.897 17.084 1.00 96.81 85 HIS A C 1
ATOM 684 O O . HIS A 1 85 ? -13.555 11.993 15.858 1.00 96.81 85 HIS A O 1
ATOM 690 N N . LYS A 1 86 ? -12.650 12.600 17.826 1.00 97.75 86 LYS A N 1
ATOM 691 C CA . LYS A 1 86 ? -11.710 13.579 17.268 1.00 97.75 86 LYS A CA 1
ATOM 692 C C . LYS A 1 86 ? -10.769 12.941 16.239 1.00 97.75 86 LYS A C 1
ATOM 694 O O . LYS A 1 86 ? -10.549 13.488 15.165 1.00 97.75 86 LYS A O 1
ATOM 699 N N . THR A 1 87 ? -10.272 11.740 16.528 1.00 96.12 87 THR A N 1
ATOM 700 C CA . THR A 1 87 ? -9.383 10.986 15.631 1.00 96.12 87 THR A CA 1
ATOM 701 C C . THR A 1 87 ? -10.079 10.619 14.317 1.00 96.12 87 THR A C 1
ATOM 703 O O . THR A 1 87 ? -9.454 10.643 13.253 1.00 96.12 87 THR A O 1
ATOM 706 N N . ILE A 1 88 ? -11.375 10.292 14.357 1.00 97.38 88 ILE A N 1
ATOM 707 C CA . ILE A 1 88 ? -12.183 10.030 13.156 1.00 97.38 88 ILE A CA 1
ATOM 708 C C . ILE A 1 88 ? -12.300 11.293 12.301 1.00 97.38 88 ILE A C 1
ATOM 710 O O . ILE A 1 88 ? -12.042 11.237 11.096 1.00 97.38 88 ILE A O 1
ATOM 714 N N . GLU A 1 89 ? -12.633 12.424 12.918 1.00 97.25 89 GLU A N 1
ATOM 715 C CA . GLU A 1 89 ? -12.752 13.714 12.233 1.00 97.25 89 GLU A CA 1
ATOM 716 C C . GLU A 1 89 ? -11.429 14.127 11.579 1.00 97.25 89 GLU A C 1
ATOM 718 O O . GLU A 1 89 ? -11.391 14.411 10.381 1.00 97.25 89 GLU A O 1
ATOM 723 N N . GLU A 1 90 ? -10.320 14.059 12.316 1.00 97.31 90 GLU A N 1
ATOM 724 C CA . GLU A 1 90 ? -8.980 14.357 11.799 1.00 97.31 90 GLU A CA 1
ATOM 725 C C . GLU A 1 90 ? -8.572 13.411 10.660 1.00 97.31 90 GLU A C 1
ATOM 727 O O . GLU A 1 90 ? -7.970 13.834 9.671 1.00 97.31 90 GLU A O 1
ATOM 732 N N . THR A 1 91 ? -8.923 12.124 10.757 1.00 96.81 91 THR A N 1
ATOM 733 C CA . THR A 1 91 ? -8.677 11.142 9.687 1.00 96.81 91 THR A CA 1
ATOM 734 C C . THR A 1 91 ? -9.396 11.547 8.403 1.00 96.81 91 THR A C 1
ATOM 736 O O . THR A 1 91 ? -8.813 11.462 7.317 1.00 96.81 91 THR A O 1
ATOM 739 N N . MET A 1 92 ? -10.645 12.007 8.521 1.00 97.81 92 MET A N 1
ATOM 740 C CA . MET A 1 92 ? -11.443 12.471 7.389 1.00 97.81 92 MET A CA 1
ATOM 741 C C . MET A 1 92 ? -10.896 13.778 6.803 1.00 97.81 92 MET A C 1
ATOM 743 O O . MET A 1 92 ? -10.715 13.872 5.589 1.00 97.81 92 MET A O 1
ATOM 747 N N . GLN A 1 93 ? -10.558 14.755 7.648 1.00 97.12 93 GLN A N 1
ATOM 748 C CA . GLN A 1 93 ? -9.986 16.041 7.229 1.00 97.12 93 GLN A CA 1
ATOM 749 C C . GLN A 1 93 ? -8.660 15.873 6.479 1.00 97.12 93 GLN A C 1
ATOM 751 O O . GLN A 1 93 ? -8.416 16.539 5.477 1.00 97.12 93 GLN A O 1
ATOM 756 N N . GLN A 1 94 ? -7.817 14.940 6.922 1.00 96.81 94 GLN A N 1
ATOM 757 C CA . GLN A 1 94 ? -6.509 14.692 6.312 1.00 96.81 94 GLN A CA 1
ATOM 758 C C . GLN A 1 94 ? -6.562 13.754 5.095 1.00 96.81 94 GLN A C 1
ATOM 760 O O . GLN A 1 94 ? -5.520 13.344 4.585 1.00 96.81 94 GLN A O 1
ATOM 765 N N . GLY A 1 95 ? -7.749 13.345 4.634 1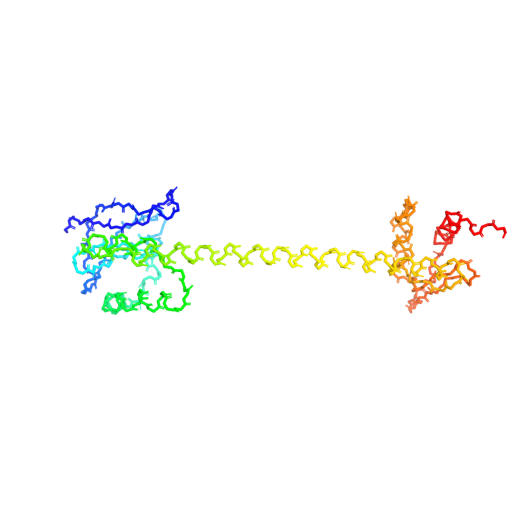.00 95.44 95 GLY A N 1
ATOM 766 C CA . GLY A 1 95 ? -7.875 12.450 3.478 1.00 95.44 95 GLY A CA 1
ATOM 767 C C . GLY A 1 95 ? -7.360 11.020 3.727 1.00 95.44 95 GLY A C 1
ATOM 768 O O . GLY A 1 95 ? -7.180 10.235 2.782 1.00 95.44 95 GLY A O 1
ATOM 769 N N . ARG A 1 96 ? -7.127 10.642 4.993 1.00 96.50 96 ARG A N 1
ATOM 770 C CA . ARG A 1 96 ? -6.588 9.333 5.386 1.00 96.50 96 ARG A CA 1
ATOM 771 C C . ARG A 1 96 ? -7.639 8.226 5.270 1.00 96.50 96 ARG A C 1
ATOM 773 O O . ARG A 1 96 ? -8.840 8.465 5.146 1.00 96.50 96 ARG A O 1
ATOM 780 N N . HIS A 1 97 ? -7.184 6.975 5.231 1.00 95.75 97 HIS A N 1
ATOM 781 C CA . HIS A 1 97 ? -8.096 5.834 5.180 1.00 95.75 97 HIS A CA 1
ATOM 782 C C . HIS A 1 97 ? -8.911 5.758 6.474 1.00 95.75 97 HIS A C 1
ATOM 784 O O . HIS A 1 97 ? -8.333 5.650 7.549 1.00 95.75 97 HIS A O 1
ATOM 790 N N . LEU A 1 98 ? -10.240 5.774 6.357 1.00 96.06 98 LEU A N 1
ATOM 791 C CA . LEU A 1 98 ? -11.153 5.620 7.485 1.00 96.06 98 LEU A CA 1
ATOM 792 C C . LEU A 1 98 ? -11.612 4.160 7.571 1.00 96.06 98 LEU A C 1
ATOM 794 O O . LEU A 1 98 ? -12.348 3.758 6.674 1.00 96.06 98 LEU A O 1
ATOM 798 N N . PRO A 1 99 ? -11.237 3.363 8.585 1.00 94.25 99 PRO A N 1
ATOM 799 C CA . PRO A 1 99 ? -11.635 1.959 8.711 1.00 94.25 99 PRO A CA 1
ATOM 800 C C . PRO A 1 99 ? -13.153 1.730 8.751 1.00 94.25 99 PRO A C 1
ATOM 802 O O . PRO A 1 99 ? -13.906 2.506 9.336 1.00 94.25 99 PRO A O 1
ATOM 805 N N . ILE A 1 100 ? -13.615 0.600 8.201 1.00 95.81 100 ILE A N 1
ATOM 806 C CA . ILE A 1 100 ? -15.034 0.191 8.276 1.00 95.81 100 ILE A CA 1
ATOM 807 C C . ILE A 1 100 ? -15.482 -0.086 9.720 1.00 95.81 100 ILE A C 1
ATOM 809 O O . ILE A 1 100 ? -16.662 0.044 10.042 1.00 95.81 100 ILE A O 1
ATOM 813 N N . MET A 1 101 ? -14.533 -0.426 10.599 1.00 96.19 101 MET A N 1
ATOM 814 C CA . MET A 1 101 ? -14.783 -0.621 12.025 1.00 96.19 101 MET A CA 1
ATOM 815 C C . MET A 1 101 ? -15.428 0.617 12.651 1.00 96.19 101 MET A C 1
ATOM 817 O O . MET A 1 101 ? -16.402 0.485 13.382 1.00 96.19 101 MET A O 1
ATOM 821 N N . PHE A 1 102 ? -14.961 1.818 12.302 1.00 96.62 102 PHE A N 1
ATOM 822 C CA . PHE A 1 102 ? -15.490 3.064 12.859 1.00 96.62 102 PHE A CA 1
ATOM 823 C C . PHE A 1 102 ? -16.941 3.313 12.442 1.00 96.62 102 PHE A C 1
ATOM 825 O O . PHE A 1 102 ? -17.755 3.705 13.272 1.00 96.62 102 PHE A O 1
ATOM 832 N N . VAL A 1 103 ? -17.295 2.975 11.196 1.00 97.50 103 VAL A N 1
ATOM 833 C CA . VAL A 1 103 ? -18.692 2.996 10.729 1.00 97.50 103 VAL A CA 1
ATOM 834 C C . VAL A 1 103 ? -19.547 2.050 11.569 1.00 97.50 103 VAL A C 1
ATOM 836 O O . VAL A 1 103 ? -20.655 2.403 11.972 1.00 97.50 103 VAL A O 1
ATOM 839 N N . ARG A 1 104 ? -19.044 0.840 11.858 1.00 97.50 104 ARG A N 1
ATOM 840 C CA . ARG A 1 104 ? -19.796 -0.128 12.663 1.00 97.50 104 ARG A CA 1
ATOM 841 C C . ARG A 1 104 ? -19.932 0.311 14.119 1.00 97.50 104 ARG A C 1
ATOM 843 O O . ARG A 1 104 ? -21.009 0.126 14.672 1.00 97.50 104 ARG A O 1
ATOM 850 N N . ILE A 1 105 ? -18.894 0.903 14.705 1.00 97.88 105 ILE A N 1
ATOM 851 C CA . ILE A 1 105 ? -18.950 1.467 16.058 1.00 97.88 105 ILE A CA 1
ATOM 852 C C . ILE A 1 105 ? -20.009 2.572 16.111 1.00 97.88 105 ILE A C 1
ATOM 854 O O . ILE A 1 105 ? -20.915 2.478 16.926 1.00 97.88 105 ILE A O 1
ATOM 858 N N . TYR A 1 106 ? -19.989 3.542 15.187 1.00 98.00 106 TYR A N 1
ATOM 859 C CA . TYR A 1 106 ? -21.010 4.602 15.130 1.00 98.00 106 TYR A CA 1
ATOM 860 C C . TYR A 1 106 ? -22.428 4.041 14.989 1.00 98.00 106 TYR A C 1
ATOM 862 O O . TYR A 1 106 ? -23.342 4.519 15.655 1.00 98.00 106 TYR A O 1
ATOM 870 N N . LYS A 1 107 ? -22.606 2.985 14.184 1.00 97.88 107 LYS A N 1
ATOM 871 C CA . LYS A 1 107 ? -23.895 2.297 14.060 1.00 97.88 107 LYS A CA 1
ATOM 872 C C . LYS A 1 107 ? -24.370 1.693 15.385 1.00 97.88 107 LYS A C 1
ATOM 874 O O . LYS A 1 107 ? -25.548 1.805 15.699 1.00 97.88 107 LYS A O 1
ATOM 879 N N . GLU A 1 108 ? -23.492 1.028 16.136 1.0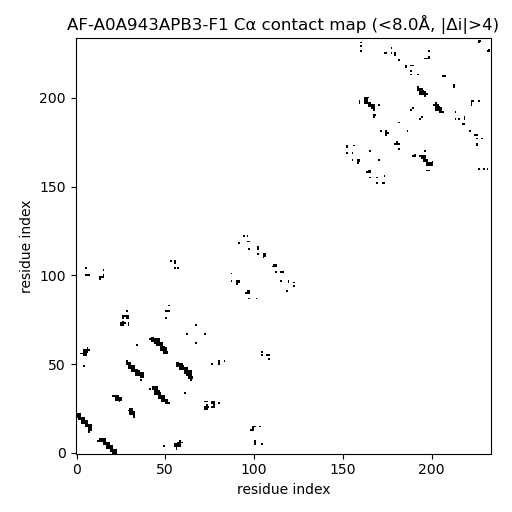0 97.88 108 GLU A N 1
ATOM 880 C CA . GLU A 1 108 ? -23.845 0.438 17.441 1.00 97.88 108 GLU A CA 1
ATOM 881 C C . GLU A 1 108 ? -24.078 1.514 18.512 1.00 97.88 108 GLU A C 1
ATOM 883 O O . GLU A 1 108 ? -24.906 1.311 19.391 1.00 97.88 108 GLU A O 1
ATOM 888 N N . LEU A 1 109 ? -23.425 2.675 18.392 1.00 97.44 109 LEU A N 1
ATOM 889 C CA . LEU A 1 109 ? -23.687 3.860 19.217 1.00 97.44 109 LEU A CA 1
ATOM 890 C C . LEU A 1 109 ? -25.005 4.574 18.868 1.00 97.44 109 LEU A C 1
ATOM 892 O O . LEU A 1 109 ? -25.353 5.554 19.519 1.00 97.44 109 LEU A O 1
ATOM 896 N N . GLY A 1 110 ? -25.718 4.148 17.818 1.00 97.44 110 GLY A N 1
ATOM 897 C CA . GLY A 1 110 ? -26.919 4.837 17.336 1.00 97.44 110 GLY A CA 1
ATOM 898 C C . GLY A 1 110 ? -26.640 6.212 16.712 1.00 97.44 110 GLY A C 1
ATOM 899 O O . GLY A 1 110 ? -27.548 7.031 16.604 1.00 97.44 110 GLY A O 1
ATOM 900 N N . ARG A 1 111 ? -25.392 6.480 16.306 1.00 96.88 111 ARG A N 1
ATOM 901 C CA . ARG A 1 111 ? -24.972 7.736 15.668 1.00 96.88 111 ARG A CA 1
ATOM 902 C C . ARG A 1 111 ? -25.173 7.679 14.153 1.00 96.88 111 ARG A C 1
ATOM 904 O O . ARG A 1 111 ? -25.179 6.605 13.549 1.00 96.88 111 ARG A O 1
ATOM 911 N N . ASP A 1 112 ? -25.279 8.851 13.527 1.00 96.69 112 ASP A N 1
ATOM 912 C CA . ASP A 1 112 ? -25.358 8.946 12.070 1.00 96.69 112 ASP A CA 1
ATOM 913 C C . ASP A 1 112 ? -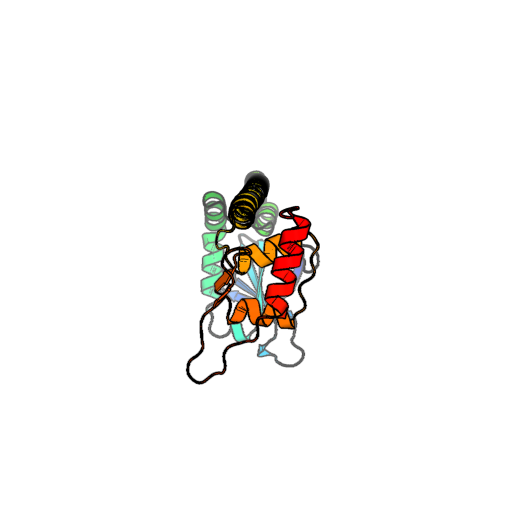24.069 8.422 11.411 1.00 96.69 112 ASP A C 1
ATOM 915 O O . ASP A 1 112 ? -22.954 8.840 11.727 1.00 96.69 112 ASP A O 1
ATOM 919 N N . THR A 1 113 ? -24.233 7.482 10.481 1.00 98.12 113 THR A N 1
ATOM 920 C CA . THR A 1 113 ? -23.134 6.848 9.740 1.00 98.12 113 THR A CA 1
ATOM 921 C C . THR A 1 113 ? -22.982 7.390 8.323 1.00 98.12 113 THR A C 1
ATOM 923 O O . THR A 1 113 ? -21.962 7.113 7.683 1.00 98.12 113 THR A O 1
ATOM 926 N N . ALA A 1 114 ? -23.948 8.174 7.833 1.00 98.12 114 ALA A N 1
ATOM 927 C CA . ALA A 1 114 ? -23.941 8.703 6.476 1.00 98.12 114 ALA A CA 1
ATOM 928 C C . ALA A 1 114 ? -22.675 9.525 6.157 1.00 98.12 114 ALA A C 1
ATOM 930 O O . ALA A 1 114 ? -22.088 9.285 5.096 1.00 98.12 114 ALA A O 1
ATOM 931 N N . PRO A 1 115 ? -22.152 10.392 7.055 1.00 97.88 115 PRO A N 1
ATOM 932 C CA . PRO A 1 115 ? -20.927 11.143 6.779 1.00 97.88 115 PRO A CA 1
ATOM 933 C C . PRO A 1 115 ? -19.701 10.242 6.573 1.00 97.88 115 PRO A C 1
ATOM 935 O O . PRO A 1 115 ? -18.893 10.476 5.673 1.00 97.88 115 PRO A O 1
ATOM 938 N N . LEU A 1 116 ? -19.571 9.178 7.373 1.00 98.19 116 LEU A N 1
ATOM 939 C CA . LEU A 1 116 ? -18.432 8.258 7.313 1.00 98.19 116 LEU A CA 1
ATOM 940 C C . LEU A 1 116 ? -18.496 7.370 6.061 1.00 98.19 116 LEU A C 1
ATOM 942 O O . LEU A 1 116 ? -17.465 7.088 5.445 1.00 98.19 116 LEU A O 1
ATOM 946 N N . LEU A 1 117 ? -19.699 6.923 5.682 1.00 97.94 117 LEU A N 1
ATOM 947 C CA . LEU A 1 117 ? -19.924 6.142 4.463 1.00 97.94 117 LEU A CA 1
ATOM 948 C C . LEU A 1 117 ? -19.612 6.970 3.217 1.00 97.94 117 LEU A C 1
ATOM 950 O O . LEU A 1 117 ? -18.782 6.548 2.411 1.00 97.94 117 LEU A O 1
ATOM 954 N N . LYS A 1 118 ? -20.179 8.179 3.128 1.00 98.12 118 LYS A N 1
ATOM 955 C CA . LYS A 1 118 ? -19.924 9.113 2.027 1.00 98.12 118 LYS A CA 1
ATOM 956 C C . LYS A 1 118 ? -18.431 9.398 1.872 1.00 98.12 118 LYS A C 1
ATOM 958 O O . LYS A 1 118 ? -17.877 9.247 0.790 1.00 98.12 118 LYS A O 1
ATOM 963 N N . TYR A 1 119 ? -17.741 9.698 2.973 1.00 98.31 119 TYR A N 1
ATOM 964 C CA . TYR A 1 119 ? -16.297 9.926 2.947 1.00 98.31 119 TYR A CA 1
AT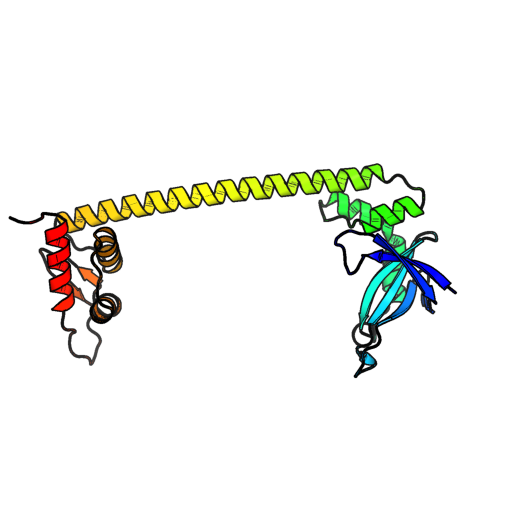OM 965 C C . TYR A 1 119 ? -15.504 8.735 2.384 1.00 98.31 119 TYR A C 1
ATOM 967 O O . TYR A 1 119 ? -14.554 8.914 1.614 1.00 98.31 119 TYR A O 1
ATOM 975 N N . ARG A 1 120 ? -15.868 7.502 2.763 1.00 97.00 120 ARG A N 1
ATOM 976 C CA . ARG A 1 120 ? -15.204 6.290 2.259 1.00 97.00 120 ARG A CA 1
ATOM 977 C C . ARG A 1 120 ? -15.415 6.109 0.756 1.00 97.00 120 ARG A C 1
ATOM 979 O O . ARG A 1 120 ? -14.470 5.705 0.075 1.00 97.00 120 ARG A O 1
ATOM 986 N N . GLU A 1 121 ? -16.612 6.395 0.257 1.00 97.12 121 GLU A N 1
ATOM 987 C CA . GLU A 1 121 ? -16.951 6.328 -1.169 1.00 97.12 121 GLU A CA 1
ATOM 988 C C . GLU A 1 121 ? -16.198 7.392 -1.971 1.00 97.12 121 GLU A C 1
ATOM 990 O O . GLU A 1 121 ? -15.466 7.041 -2.899 1.00 97.12 121 GLU A O 1
ATOM 995 N N . ASP A 1 122 ? -16.255 8.651 -1.532 1.00 97.50 122 ASP A N 1
ATOM 996 C CA . ASP A 1 122 ? -15.546 9.772 -2.159 1.00 97.50 122 ASP A CA 1
ATOM 997 C C . ASP A 1 122 ? -14.037 9.504 -2.217 1.00 97.50 122 ASP A C 1
ATOM 999 O O . ASP A 1 122 ? -13.382 9.697 -3.242 1.00 97.50 122 ASP A O 1
ATOM 1003 N N . ARG A 1 123 ? -13.452 8.992 -1.125 1.00 96.44 123 ARG A N 1
ATOM 1004 C CA . ARG A 1 123 ? -12.028 8.643 -1.094 1.00 96.44 123 ARG A CA 1
ATOM 1005 C C . ARG A 1 123 ? -11.691 7.517 -2.070 1.00 96.44 123 ARG A C 1
ATOM 1007 O O . ARG A 1 123 ? -10.630 7.566 -2.693 1.00 96.44 123 ARG A O 1
ATOM 1014 N N . LYS A 1 124 ? -12.541 6.491 -2.176 1.00 95.38 124 LYS A N 1
ATOM 1015 C CA . LYS A 1 124 ? -12.339 5.385 -3.122 1.00 95.38 124 LYS A CA 1
ATOM 1016 C C . LYS A 1 124 ? -12.349 5.905 -4.558 1.00 95.38 124 LYS A C 1
ATOM 1018 O O . LYS A 1 124 ? -11.500 5.495 -5.342 1.00 95.38 124 LYS A O 1
ATOM 1023 N N . GLU A 1 125 ? -13.255 6.823 -4.871 1.00 96.75 125 GLU A N 1
ATOM 1024 C CA . GLU A 1 125 ? -13.341 7.440 -6.191 1.00 96.75 125 GLU A CA 1
ATOM 1025 C C . GLU A 1 125 ? -12.109 8.287 -6.522 1.00 96.75 125 GLU A C 1
ATOM 1027 O O . GLU A 1 125 ? -11.484 8.067 -7.557 1.00 96.75 125 GLU A O 1
ATOM 1032 N N . ARG A 1 126 ? -11.665 9.153 -5.600 1.00 95.94 126 ARG A N 1
ATOM 1033 C CA . ARG A 1 126 ? -10.430 9.940 -5.781 1.00 95.94 126 ARG A CA 1
ATOM 1034 C C . ARG A 1 126 ? -9.213 9.065 -6.085 1.00 95.94 126 ARG A C 1
ATOM 1036 O O . ARG A 1 126 ? -8.404 9.409 -6.940 1.00 95.94 126 ARG A O 1
ATOM 1043 N N . LEU A 1 127 ? -9.074 7.934 -5.390 1.00 95.62 127 LEU A N 1
ATOM 1044 C CA . LEU A 1 127 ? -7.959 7.014 -5.626 1.00 95.62 127 LEU A CA 1
ATOM 1045 C C . LEU A 1 127 ? -8.038 6.341 -6.998 1.00 95.62 127 LEU A C 1
ATOM 1047 O O . LEU A 1 127 ? -7.016 6.259 -7.672 1.00 95.62 127 LEU A O 1
ATOM 1051 N N . ARG A 1 128 ? -9.235 5.919 -7.432 1.00 96.62 128 ARG A N 1
ATOM 1052 C CA . ARG A 1 128 ? -9.435 5.358 -8.778 1.00 96.62 128 ARG A CA 1
ATOM 1053 C C . ARG A 1 128 ? -9.014 6.346 -9.859 1.00 96.62 128 ARG A C 1
ATOM 1055 O O . ARG A 1 128 ? -8.222 5.991 -10.723 1.00 96.62 128 ARG A O 1
ATOM 1062 N N . GLN A 1 129 ? -9.460 7.595 -9.755 1.00 96.50 129 GLN A N 1
ATOM 1063 C CA . GLN A 1 129 ? -9.111 8.646 -10.714 1.00 96.50 129 GLN A CA 1
ATOM 1064 C C . GLN A 1 129 ? -7.596 8.895 -10.766 1.00 96.50 129 GLN A C 1
ATOM 1066 O O . GLN A 1 129 ? -7.015 8.959 -11.847 1.00 96.50 129 GLN A O 1
ATOM 1071 N N . GLN A 1 130 ? -6.928 8.949 -9.609 1.00 96.31 130 GLN A N 1
ATOM 1072 C CA . GLN A 1 130 ? -5.468 9.097 -9.540 1.00 96.31 130 GLN A CA 1
ATOM 1073 C C . GLN A 1 130 ? -4.712 7.889 -10.110 1.00 96.31 130 GLN A C 1
ATOM 1075 O O . GLN A 1 130 ? -3.627 8.043 -10.671 1.00 96.31 130 GLN A O 1
ATOM 1080 N N . ASP A 1 131 ? -5.223 6.672 -9.929 1.00 96.75 131 ASP A N 1
ATOM 1081 C CA . ASP A 1 131 ? -4.633 5.468 -10.5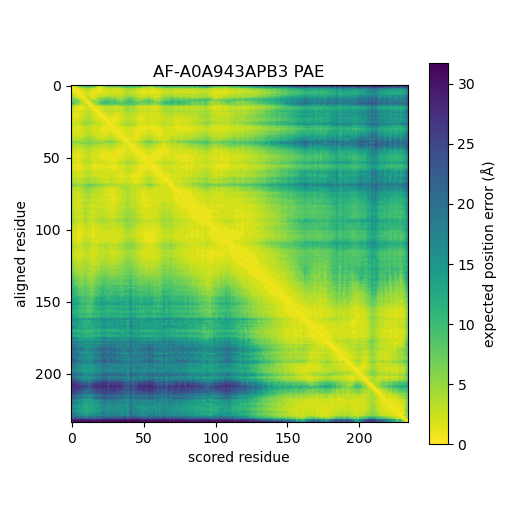19 1.00 96.75 131 ASP A CA 1
ATOM 1082 C C . ASP A 1 131 ? -4.781 5.466 -12.044 1.00 96.75 131 ASP A C 1
ATOM 1084 O O . ASP A 1 131 ? -3.811 5.191 -12.754 1.00 96.75 131 ASP A O 1
ATOM 1088 N N . GLU A 1 132 ? -5.954 5.839 -12.552 1.00 96.88 132 GLU A N 1
ATOM 1089 C CA . GLU A 1 132 ? -6.210 5.966 -13.986 1.00 96.88 132 GLU A CA 1
ATOM 1090 C C . GLU A 1 132 ? -5.331 7.038 -14.632 1.00 96.88 132 GLU A C 1
ATOM 1092 O O . GLU A 1 132 ? -4.711 6.781 -15.666 1.00 96.88 132 GLU A O 1
ATOM 1097 N N . GLU A 1 133 ? -5.216 8.216 -14.020 1.00 96.88 133 GLU A N 1
ATOM 1098 C CA . GLU A 1 133 ? -4.366 9.294 -14.525 1.00 96.88 133 GLU A CA 1
ATOM 1099 C C . GLU A 1 133 ? -2.894 8.866 -14.565 1.00 96.88 133 GLU A C 1
ATOM 1101 O O . GLU A 1 133 ? -2.231 8.998 -15.597 1.00 96.88 133 GLU A O 1
ATOM 1106 N N . ARG A 1 134 ? -2.393 8.254 -13.483 1.00 96.31 134 ARG A N 1
ATOM 1107 C CA . ARG A 1 134 ? -1.028 7.707 -13.445 1.00 96.31 134 ARG A CA 1
ATOM 1108 C C . ARG A 1 134 ? -0.816 6.626 -14.498 1.00 96.31 134 ARG A C 1
ATOM 1110 O O . ARG A 1 134 ? 0.266 6.555 -15.079 1.00 96.31 134 ARG A O 1
ATOM 1117 N N . SER A 1 135 ? -1.820 5.791 -14.758 1.00 96.44 135 SER A N 1
ATOM 1118 C CA . SER A 1 135 ? -1.751 4.782 -15.814 1.00 96.44 135 SER A CA 1
ATOM 1119 C C . SER A 1 135 ? -1.635 5.430 -17.195 1.00 96.44 135 SER A C 1
ATOM 1121 O O . SER A 1 135 ? -0.743 5.065 -17.960 1.00 96.44 135 SER A O 1
ATOM 1123 N N . ARG A 1 136 ? -2.459 6.446 -17.489 1.00 96.69 136 ARG A N 1
ATOM 1124 C CA . ARG A 1 136 ? -2.404 7.195 -18.757 1.00 96.69 136 ARG A CA 1
ATOM 1125 C C . ARG A 1 136 ? -1.058 7.893 -18.945 1.00 96.69 136 ARG A C 1
ATOM 1127 O O . ARG A 1 136 ? -0.461 7.788 -20.012 1.00 96.69 136 ARG A O 1
ATOM 1134 N N . GLN A 1 137 ? -0.542 8.544 -17.902 1.00 96.38 137 GLN A N 1
ATOM 1135 C CA . GLN A 1 137 ? 0.770 9.197 -17.937 1.00 96.38 137 GLN A CA 1
ATOM 1136 C C . GLN A 1 137 ? 1.901 8.192 -18.196 1.00 96.38 137 GLN A C 1
ATOM 1138 O O . GLN A 1 137 ? 2.791 8.458 -19.001 1.00 96.38 137 GLN A O 1
ATOM 1143 N N . ARG A 1 138 ? 1.862 7.012 -17.561 1.00 96.50 138 ARG A N 1
ATOM 1144 C CA . ARG A 1 138 ? 2.847 5.943 -17.795 1.00 96.50 138 ARG A CA 1
ATOM 1145 C C . ARG A 1 138 ? 2.781 5.401 -19.217 1.00 96.50 138 ARG A C 1
ATOM 1147 O O . ARG A 1 138 ? 3.825 5.172 -19.820 1.00 96.50 138 ARG A O 1
ATOM 1154 N N . GLU A 1 139 ? 1.580 5.199 -19.750 1.00 96.56 139 GLU A N 1
ATOM 1155 C CA . GLU A 1 139 ? 1.400 4.732 -21.123 1.00 96.56 139 GLU A CA 1
ATOM 1156 C C . GLU A 1 139 ? 1.922 5.760 -22.133 1.00 96.56 139 GLU A C 1
ATOM 1158 O O . GLU A 1 139 ? 2.667 5.402 -23.045 1.00 96.56 139 GLU A O 1
ATOM 1163 N N . GLN A 1 140 ? 1.604 7.039 -21.931 1.00 96.00 140 GLN A N 1
ATOM 1164 C CA . GLN A 1 140 ? 2.094 8.126 -22.773 1.00 96.00 140 GLN A CA 1
ATOM 1165 C C . GLN A 1 140 ? 3.623 8.242 -22.705 1.00 96.00 140 GLN A C 1
ATOM 1167 O O . GLN A 1 140 ? 4.287 8.252 -23.740 1.00 96.00 140 GLN A O 1
ATOM 1172 N N . ALA A 1 141 ? 4.201 8.225 -21.502 1.00 96.38 141 ALA A N 1
ATOM 1173 C CA . ALA A 1 141 ? 5.650 8.260 -21.317 1.00 96.38 141 ALA A CA 1
ATOM 1174 C C . ALA A 1 141 ? 6.348 7.063 -21.981 1.00 96.38 141 ALA A C 1
ATOM 1176 O O . ALA A 1 141 ? 7.429 7.219 -22.554 1.00 96.38 141 ALA A O 1
ATOM 1177 N N . LYS A 1 142 ? 5.725 5.877 -21.944 1.00 96.38 142 LYS A N 1
ATOM 1178 C CA . LYS A 1 142 ? 6.223 4.681 -22.627 1.00 96.38 142 LYS A CA 1
ATOM 1179 C C . LYS A 1 142 ? 6.194 4.855 -24.147 1.00 96.38 142 LYS A C 1
ATOM 1181 O O . LYS A 1 142 ? 7.225 4.644 -24.779 1.00 96.38 142 LYS A O 1
ATOM 1186 N N . LYS A 1 143 ? 5.072 5.306 -24.720 1.00 95.94 143 LYS A N 1
ATOM 1187 C CA . LYS A 1 143 ? 4.948 5.581 -26.165 1.00 95.94 143 LYS A CA 1
ATOM 1188 C C . LYS A 1 143 ? 5.969 6.612 -26.634 1.00 95.94 143 LYS A C 1
ATOM 1190 O O . LYS A 1 143 ? 6.618 6.424 -27.658 1.00 95.94 143 LYS A O 1
ATOM 1195 N N . GLU A 1 144 ? 6.161 7.681 -25.870 1.00 95.81 144 GLU A N 1
ATOM 1196 C CA . GLU A 1 144 ? 7.155 8.702 -26.191 1.00 95.81 144 GLU A CA 1
ATOM 1197 C C . GLU A 1 144 ? 8.590 8.183 -26.079 1.00 95.81 144 GLU A C 1
ATOM 1199 O O . GLU A 1 144 ? 9.432 8.524 -26.907 1.00 95.81 144 GLU A O 1
ATOM 1204 N N . ALA A 1 145 ? 8.895 7.361 -25.071 1.00 94.81 145 ALA A N 1
ATOM 1205 C CA . ALA A 1 145 ? 10.208 6.740 -24.936 1.00 94.81 145 ALA A CA 1
ATOM 1206 C C . ALA A 1 145 ? 10.501 5.785 -26.101 1.00 94.81 145 ALA A C 1
ATOM 1208 O O . ALA A 1 145 ? 11.587 5.849 -26.675 1.00 94.81 145 ALA A O 1
ATOM 1209 N N . GLU A 1 146 ? 9.523 4.968 -26.495 1.00 93.69 146 GLU A N 1
ATOM 1210 C CA . GLU A 1 146 ? 9.617 4.085 -27.659 1.00 93.69 146 GLU A CA 1
ATOM 1211 C C . GLU A 1 146 ? 9.802 4.887 -28.953 1.00 93.69 146 GLU A C 1
ATOM 1213 O O . GLU A 1 146 ? 10.723 4.605 -29.718 1.00 93.69 146 GLU A O 1
ATOM 1218 N N . ALA A 1 147 ? 9.017 5.947 -29.170 1.00 94.81 147 ALA A N 1
ATOM 1219 C CA . ALA A 1 147 ? 9.157 6.820 -30.335 1.00 94.81 147 ALA A CA 1
ATOM 1220 C C . ALA A 1 147 ? 10.533 7.509 -30.386 1.00 94.81 147 ALA A C 1
ATOM 1222 O O . ALA A 1 147 ? 11.170 7.550 -31.442 1.00 94.81 147 ALA A O 1
ATOM 1223 N N . ARG A 1 148 ? 11.035 8.004 -29.244 1.00 94.25 148 ARG A N 1
ATOM 1224 C CA . ARG A 1 148 ? 12.393 8.565 -29.134 1.00 94.25 148 ARG A CA 1
ATOM 1225 C C . ARG A 1 148 ? 13.457 7.522 -29.459 1.00 94.25 148 ARG A C 1
ATOM 1227 O O . ARG A 1 148 ? 14.418 7.841 -30.154 1.00 94.25 148 ARG A O 1
ATOM 1234 N N . GLN A 1 149 ? 13.288 6.288 -28.989 1.00 90.88 149 GLN A N 1
ATOM 1235 C CA . GLN A 1 149 ? 14.232 5.210 -29.258 1.00 90.88 149 GLN A CA 1
ATOM 1236 C C . GLN A 1 149 ? 14.230 4.796 -30.734 1.00 90.88 149 GLN A C 1
ATOM 1238 O O . GLN A 1 149 ? 15.305 4.634 -31.307 1.00 90.88 149 GLN A O 1
ATOM 1243 N N . ILE A 1 150 ? 13.058 4.702 -31.369 1.00 91.31 150 ILE A N 1
ATOM 1244 C CA . ILE A 1 150 ? 12.939 4.444 -32.812 1.00 91.31 150 ILE A CA 1
ATOM 1245 C C . ILE A 1 150 ? 13.642 5.548 -33.605 1.00 91.31 150 ILE A C 1
ATOM 1247 O O . ILE A 1 150 ? 14.466 5.245 -34.466 1.00 91.31 150 ILE A O 1
ATOM 1251 N N . ARG A 1 151 ? 13.372 6.821 -33.289 1.00 93.44 151 ARG A N 1
ATOM 1252 C CA . ARG A 1 151 ? 13.987 7.959 -33.986 1.00 93.44 151 ARG A CA 1
ATOM 1253 C C . ARG A 1 151 ? 15.509 7.976 -33.819 1.00 93.44 151 ARG A C 1
ATOM 1255 O O . ARG A 1 151 ? 16.222 8.102 -34.806 1.00 93.44 151 ARG A O 1
ATOM 1262 N N . ARG A 1 152 ? 16.012 7.739 -32.601 1.00 93.75 152 ARG A N 1
ATOM 1263 C CA . ARG A 1 152 ? 17.456 7.600 -32.344 1.00 93.75 152 ARG A CA 1
ATOM 1264 C C . ARG A 1 152 ? 18.073 6.482 -33.190 1.00 93.75 152 ARG A C 1
ATOM 1266 O O . ARG A 1 152 ? 19.124 6.690 -33.783 1.00 93.75 152 ARG A O 1
ATOM 1273 N N . LEU A 1 153 ? 17.445 5.305 -33.255 1.00 93.06 153 LEU A N 1
ATOM 1274 C CA . LEU A 1 153 ? 17.964 4.194 -34.061 1.00 93.06 153 LEU A CA 1
ATOM 1275 C C . LEU A 1 153 ? 17.940 4.502 -35.562 1.00 93.06 153 LEU A C 1
ATOM 1277 O O . LEU A 1 153 ? 18.848 4.079 -36.273 1.00 93.06 153 LEU A O 1
ATOM 1281 N N . GLN A 1 154 ? 16.955 5.262 -36.048 1.00 94.12 154 GLN A N 1
ATOM 1282 C CA . GLN A 1 154 ? 16.939 5.750 -37.431 1.00 94.12 154 GLN A CA 1
ATOM 1283 C C . GLN A 1 154 ? 18.113 6.697 -37.711 1.00 94.12 154 GLN A C 1
ATOM 1285 O O . GLN A 1 154 ? 18.786 6.532 -38.730 1.00 94.12 154 GLN A O 1
ATOM 1290 N N . ASP A 1 155 ? 18.411 7.624 -36.798 1.00 94.94 155 ASP A N 1
ATOM 1291 C CA . ASP A 1 155 ? 19.548 8.542 -36.931 1.00 94.94 155 ASP A CA 1
ATOM 1292 C C . ASP A 1 155 ? 20.887 7.779 -36.928 1.00 94.94 155 ASP A C 1
ATOM 1294 O O . ASP A 1 155 ? 21.749 8.009 -37.777 1.00 94.94 155 ASP A O 1
ATOM 1298 N N . GLU A 1 156 ? 21.056 6.807 -36.026 1.00 94.69 156 GLU A N 1
ATOM 1299 C CA . GLU A 1 156 ? 22.258 5.961 -35.983 1.00 94.69 156 GLU A CA 1
ATOM 1300 C C . GLU A 1 156 ? 22.368 5.043 -37.210 1.00 94.69 156 GLU A C 1
ATOM 1302 O O . GLU A 1 156 ? 23.464 4.832 -37.734 1.00 94.69 156 GLU A O 1
ATOM 1307 N N . LYS A 1 157 ? 21.243 4.549 -37.742 1.00 95.00 157 LYS A N 1
ATOM 1308 C CA . LYS A 1 157 ? 21.219 3.836 -39.027 1.00 95.00 157 LYS A CA 1
ATOM 1309 C C . LYS A 1 157 ? 21.716 4.735 -40.158 1.00 95.00 157 LYS A C 1
ATOM 1311 O O . LYS A 1 157 ? 22.542 4.286 -40.951 1.00 95.00 157 LYS A O 1
ATOM 1316 N N . ALA A 1 158 ? 21.271 5.990 -40.222 1.00 95.12 158 ALA A N 1
ATOM 1317 C CA . ALA A 1 158 ? 21.722 6.941 -41.237 1.00 95.12 158 ALA A CA 1
ATOM 1318 C C . ALA A 1 158 ? 23.236 7.205 -41.145 1.00 95.12 158 ALA A C 1
ATOM 1320 O O . ALA A 1 158 ? 23.932 7.117 -42.157 1.00 95.12 158 ALA A O 1
ATOM 1321 N N . LYS A 1 159 ? 23.770 7.416 -39.933 1.00 95.25 159 LYS A N 1
ATOM 1322 C CA . LYS A 1 159 ? 25.221 7.544 -39.693 1.00 95.25 159 LYS A CA 1
ATOM 1323 C C . LYS A 1 159 ? 25.991 6.305 -40.138 1.00 95.25 159 LYS A C 1
ATOM 1325 O O . LYS A 1 159 ? 27.015 6.409 -40.815 1.00 95.25 159 LYS A O 1
ATOM 1330 N N . PHE A 1 160 ? 25.485 5.120 -39.797 1.00 95.06 160 PHE A N 1
ATOM 1331 C CA . PHE A 1 160 ? 26.100 3.868 -40.220 1.00 95.06 160 PHE A CA 1
ATOM 1332 C C . PHE A 1 160 ? 26.139 3.741 -41.744 1.00 95.06 160 PHE A C 1
ATOM 1334 O O . PHE A 1 160 ? 27.178 3.358 -42.281 1.00 95.06 160 PHE A O 1
ATOM 1341 N N . ILE A 1 161 ? 25.049 4.096 -42.437 1.00 93.94 161 ILE A N 1
ATOM 1342 C CA . ILE A 1 161 ? 24.972 4.103 -43.907 1.00 93.9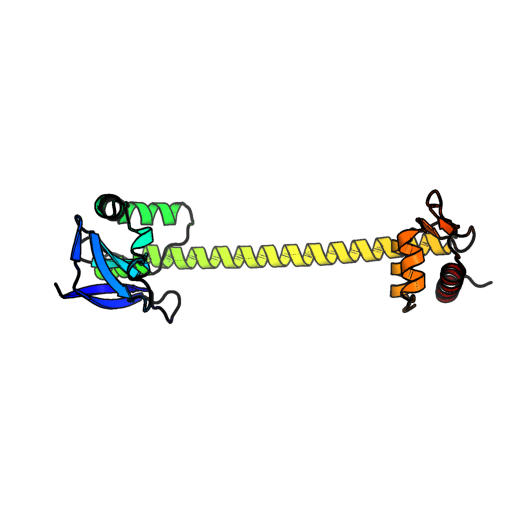4 161 ILE A CA 1
ATOM 1343 C C . ILE A 1 161 ? 25.960 5.110 -44.509 1.00 93.94 161 ILE A C 1
ATOM 1345 O O . ILE A 1 161 ? 26.650 4.780 -45.470 1.00 93.94 161 ILE A O 1
ATOM 1349 N N . ALA A 1 162 ? 26.113 6.290 -43.904 1.00 94.38 162 ALA A N 1
ATOM 1350 C CA . ALA A 1 162 ? 27.100 7.294 -44.311 1.00 94.38 162 ALA A CA 1
ATOM 1351 C C . ALA A 1 162 ? 28.564 6.857 -44.075 1.00 94.38 162 ALA A C 1
ATOM 1353 O O . ALA A 1 162 ? 29.505 7.513 -44.530 1.00 94.38 162 ALA A O 1
ATOM 1354 N N . GLY A 1 163 ? 28.784 5.733 -43.385 1.00 92.69 163 GLY A N 1
ATOM 1355 C CA . GLY A 1 163 ? 30.113 5.228 -43.047 1.00 92.69 163 GLY A CA 1
ATOM 1356 C C . GLY A 1 163 ? 30.728 5.908 -41.827 1.00 92.69 163 GLY A C 1
ATOM 1357 O O . GLY A 1 163 ? 31.924 5.737 -41.573 1.00 92.69 163 GLY A O 1
ATOM 1358 N N . GLU A 1 164 ? 29.937 6.643 -41.050 1.00 95.50 164 GLU A N 1
ATOM 1359 C CA . GLU A 1 164 ? 30.362 7.218 -39.780 1.00 95.50 164 GLU A CA 1
ATOM 1360 C C . GLU A 1 164 ? 30.517 6.138 -38.699 1.00 95.50 164 GLU A C 1
ATOM 1362 O O . GLU A 1 164 ? 30.153 4.970 -38.868 1.00 95.50 164 GLU A O 1
ATOM 1367 N N . PHE A 1 165 ? 31.128 6.525 -37.581 1.00 95.56 165 PHE A N 1
ATOM 1368 C CA . PHE A 1 165 ? 31.246 5.655 -36.419 1.00 95.56 165 PHE A CA 1
ATOM 1369 C C . PHE A 1 165 ? 29.956 5.679 -35.606 1.00 95.56 165 PHE A C 1
ATOM 1371 O O . PHE A 1 165 ? 29.570 6.735 -35.113 1.00 95.56 165 PHE A O 1
ATOM 1378 N N . ILE A 1 166 ? 29.374 4.504 -35.386 1.00 95.69 166 ILE A N 1
ATOM 1379 C CA . ILE A 1 166 ? 28.281 4.303 -34.429 1.00 95.69 166 ILE A CA 1
ATOM 1380 C C . ILE A 1 166 ? 28.784 3.563 -33.194 1.00 95.69 166 ILE A C 1
ATOM 1382 O O . ILE A 1 166 ? 29.799 2.856 -33.248 1.00 95.69 166 ILE A O 1
ATOM 1386 N N . SER A 1 167 ? 28.087 3.718 -32.072 1.00 94.38 167 SER A N 1
ATOM 1387 C CA . SER A 1 167 ? 28.445 3.016 -30.841 1.00 94.38 167 SER A CA 1
ATOM 1388 C C . SER A 1 167 ? 28.232 1.503 -30.973 1.00 94.38 167 SER A C 1
ATOM 1390 O O . SER A 1 167 ? 27.475 1.017 -31.817 1.00 94.38 167 SER A O 1
ATOM 1392 N N . THR A 1 168 ? 28.890 0.731 -30.109 1.00 93.50 168 THR A N 1
ATOM 1393 C CA . THR A 1 168 ? 28.654 -0.717 -30.015 1.00 93.50 168 THR A CA 1
ATOM 1394 C C . THR A 1 168 ? 27.198 -1.047 -29.672 1.00 93.50 168 THR A C 1
ATOM 1396 O O . THR A 1 168 ? 26.655 -2.013 -30.203 1.00 93.50 168 THR A O 1
ATOM 1399 N N . GLU A 1 169 ? 26.572 -0.257 -28.798 1.00 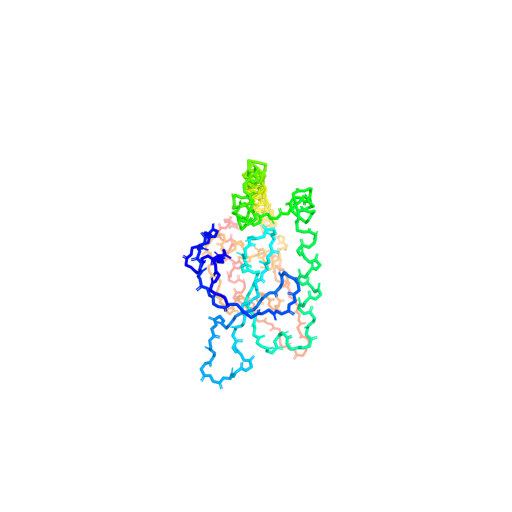92.94 169 GLU A N 1
ATOM 1400 C CA . GLU A 1 169 ? 25.181 -0.452 -28.380 1.00 92.94 169 GLU A CA 1
ATOM 1401 C C . GLU A 1 169 ? 24.229 -0.285 -29.568 1.00 92.94 169 GLU A C 1
ATOM 1403 O O . GLU A 1 169 ? 23.421 -1.174 -29.843 1.00 92.94 169 GLU A O 1
ATOM 1408 N N . ASP A 1 170 ? 24.391 0.803 -30.323 1.00 94.06 170 ASP A N 1
ATOM 1409 C CA . ASP A 1 170 ? 23.562 1.089 -31.492 1.00 94.06 170 ASP A CA 1
ATOM 1410 C C . ASP A 1 170 ? 23.815 0.056 -32.602 1.00 94.06 170 ASP A C 1
ATOM 1412 O O . ASP A 1 170 ? 22.870 -0.444 -33.204 1.00 94.06 170 ASP A O 1
ATOM 1416 N N . PHE A 1 171 ? 25.063 -0.381 -32.814 1.00 94.44 171 PHE A N 1
ATOM 1417 C CA . PHE A 1 171 ? 25.377 -1.448 -33.774 1.00 94.44 171 PHE A CA 1
ATOM 1418 C C . PHE A 1 171 ? 24.658 -2.766 -33.447 1.00 94.44 171 PHE A C 1
ATOM 1420 O O . PHE A 1 171 ? 24.095 -3.409 -34.337 1.00 94.44 171 PHE A O 1
ATOM 1427 N N . VAL A 1 172 ? 24.653 -3.174 -32.174 1.00 94.25 172 VAL A N 1
ATOM 1428 C CA . VAL A 1 172 ? 23.937 -4.380 -31.729 1.00 94.25 172 VAL A CA 1
ATOM 1429 C C . VAL A 1 172 ? 22.424 -4.199 -31.873 1.00 94.25 172 VAL A C 1
ATOM 1431 O O . VAL A 1 172 ? 21.744 -5.133 -32.304 1.00 94.25 172 VAL A O 1
ATOM 1434 N N . ALA A 1 173 ? 21.895 -3.013 -31.557 1.00 93.50 173 ALA A N 1
ATOM 1435 C CA . ALA A 1 173 ? 20.477 -2.701 -31.713 1.00 93.50 173 ALA A CA 1
ATOM 1436 C C . ALA A 1 173 ? 20.028 -2.760 -33.183 1.00 93.50 173 ALA A C 1
ATOM 1438 O O . ALA A 1 173 ? 19.015 -3.391 -33.482 1.00 93.50 173 ALA A O 1
ATOM 1439 N N . LEU A 1 174 ? 20.820 -2.203 -34.103 1.00 94.75 174 LEU A N 1
ATOM 1440 C CA . LEU A 1 174 ? 20.587 -2.279 -35.546 1.00 94.75 174 LEU A CA 1
ATOM 1441 C C . LEU A 1 174 ? 20.655 -3.722 -36.068 1.00 94.75 174 LEU A C 1
ATOM 1443 O O . LEU A 1 174 ? 19.783 -4.143 -36.819 1.00 94.75 174 LEU A O 1
ATOM 1447 N N . CYS A 1 175 ? 21.634 -4.519 -35.624 1.00 94.12 175 CYS A N 1
ATOM 1448 C CA . CYS A 1 175 ? 21.691 -5.944 -35.973 1.00 94.12 175 CYS A CA 1
ATOM 1449 C C . CYS A 1 175 ? 20.429 -6.685 -35.523 1.00 94.12 175 CYS A C 1
ATOM 1451 O O . CYS A 1 175 ? 19.866 -7.461 -36.288 1.00 94.12 175 CYS A O 1
ATOM 1453 N N . ARG A 1 176 ? 19.951 -6.427 -34.299 1.00 93.06 176 ARG A N 1
ATOM 1454 C CA . ARG A 1 176 ? 18.710 -7.029 -33.798 1.00 93.06 176 ARG A CA 1
ATOM 1455 C C . ARG A 1 176 ? 17.493 -6.595 -34.621 1.00 93.06 176 ARG A C 1
ATOM 1457 O O . ARG A 1 176 ? 16.641 -7.438 -34.882 1.00 93.06 176 ARG A O 1
ATOM 1464 N N . GLN A 1 177 ? 17.419 -5.324 -35.021 1.00 92.19 177 GLN A N 1
ATOM 1465 C CA . GLN A 1 177 ? 16.336 -4.797 -35.859 1.00 92.19 177 GLN A CA 1
ATOM 1466 C C . GLN A 1 177 ? 16.258 -5.515 -37.214 1.00 92.19 177 GLN A C 1
ATOM 1468 O O . GLN A 1 177 ? 15.164 -5.826 -37.672 1.00 92.19 177 GLN A O 1
ATOM 1473 N N . GLU A 1 1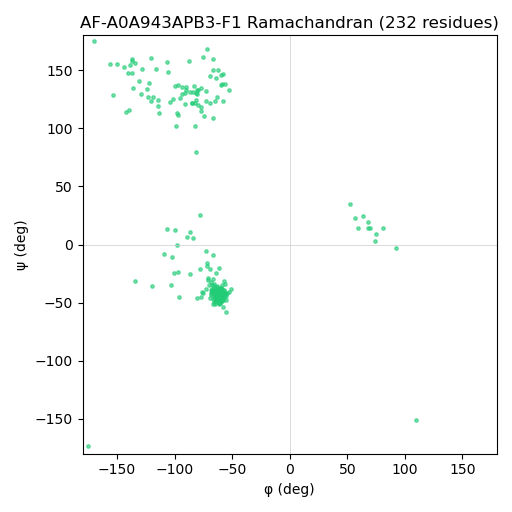78 ? 17.405 -5.847 -37.804 1.00 93.25 178 GLU A N 1
ATOM 1474 C CA . GLU A 1 178 ? 17.499 -6.587 -39.071 1.00 93.25 178 GLU A CA 1
ATOM 1475 C C . GLU A 1 178 ? 17.477 -8.120 -38.886 1.00 93.25 178 GLU A C 1
ATOM 1477 O O . GLU A 1 178 ? 17.786 -8.875 -39.804 1.00 93.25 178 GLU A O 1
ATOM 1482 N N . GLY A 1 179 ? 17.155 -8.620 -37.685 1.00 92.50 179 GLY A N 1
ATOM 1483 C CA . GLY A 1 179 ? 17.096 -10.060 -37.403 1.00 92.50 179 GLY A CA 1
ATOM 1484 C C . GLY A 1 179 ? 18.460 -10.769 -37.389 1.00 92.50 179 GLY A C 1
ATOM 1485 O O . GLY A 1 179 ? 18.530 -11.998 -37.399 1.00 92.50 179 GLY A O 1
ATOM 1486 N N . ILE A 1 180 ? 19.563 -10.022 -37.334 1.00 94.50 180 ILE A N 1
ATOM 1487 C CA . ILE A 1 180 ? 20.928 -10.549 -37.339 1.00 94.50 180 ILE A CA 1
ATOM 1488 C C . ILE A 1 180 ? 21.309 -10.992 -35.920 1.00 94.50 180 ILE A C 1
ATOM 1490 O O . ILE A 1 180 ? 21.670 -10.191 -35.052 1.00 94.50 180 ILE A O 1
ATOM 1494 N N . ALA A 1 181 ? 21.272 -12.303 -35.680 1.00 93.00 181 ALA A N 1
ATOM 1495 C CA . ALA A 1 181 ? 21.670 -12.892 -34.406 1.00 93.00 181 ALA A CA 1
ATOM 1496 C C . ALA A 1 181 ? 23.202 -12.897 -34.237 1.00 93.00 181 ALA A C 1
ATOM 1498 O O . ALA A 1 181 ? 23.920 -13.651 -34.895 1.00 93.00 181 ALA A O 1
ATOM 1499 N N . ILE A 1 182 ? 23.710 -12.074 -33.315 1.00 92.06 182 ILE A N 1
ATOM 1500 C CA . ILE A 1 182 ? 25.137 -12.025 -32.970 1.00 92.06 182 ILE A CA 1
ATOM 1501 C C . ILE A 1 182 ? 25.452 -13.111 -31.919 1.00 92.06 182 ILE A C 1
ATOM 1503 O O . ILE A 1 182 ? 24.904 -13.062 -30.816 1.00 92.06 182 ILE A O 1
ATOM 1507 N N . PRO A 1 183 ? 26.374 -14.058 -32.184 1.00 91.50 183 PRO A N 1
ATOM 1508 C CA . PRO A 1 183 ? 26.789 -15.067 -31.215 1.00 91.50 183 PRO A CA 1
ATOM 1509 C C . PRO A 1 183 ? 27.381 -14.452 -29.944 1.00 91.50 183 PRO A C 1
ATOM 1511 O O . PRO A 1 183 ? 28.126 -13.468 -30.006 1.00 91.50 183 PRO A O 1
ATOM 1514 N N . LEU A 1 184 ? 27.158 -15.102 -28.796 1.00 88.06 184 LEU A N 1
ATOM 1515 C CA . LEU A 1 184 ? 27.623 -14.642 -27.476 1.00 88.06 184 LEU A CA 1
ATOM 1516 C C . LEU A 1 184 ? 29.120 -14.303 -27.439 1.00 88.06 184 LEU A C 1
ATOM 1518 O O . LEU A 1 184 ? 29.522 -13.313 -26.829 1.00 88.06 184 LEU A O 1
ATOM 1522 N N . ARG A 1 185 ? 29.959 -15.084 -28.131 1.00 86.38 185 ARG A N 1
ATOM 1523 C CA . ARG A 1 185 ? 31.407 -14.838 -28.203 1.00 86.38 185 ARG A CA 1
ATOM 1524 C C . ARG A 1 185 ? 31.739 -13.505 -28.881 1.00 86.38 185 ARG A C 1
ATOM 1526 O O . ARG A 1 185 ? 32.640 -12.804 -28.429 1.00 86.38 185 ARG A O 1
ATOM 1533 N N . THR A 1 186 ? 31.008 -13.139 -29.932 1.00 89.25 186 THR A N 1
ATOM 1534 C CA . THR A 1 186 ? 31.180 -11.864 -30.642 1.00 89.25 186 THR A CA 1
ATOM 1535 C C . THR A 1 186 ? 30.571 -10.713 -29.855 1.00 89.25 186 THR A C 1
ATOM 1537 O O . THR A 1 186 ? 31.216 -9.677 -29.712 1.00 89.25 186 THR A O 1
ATOM 1540 N N . HIS A 1 187 ? 29.397 -10.921 -29.259 1.00 89.56 187 HIS A N 1
ATOM 1541 C CA . HIS A 1 187 ? 28.765 -9.957 -28.360 1.00 89.56 187 HIS A CA 1
ATOM 1542 C C . HIS A 1 187 ? 29.675 -9.605 -27.168 1.00 89.56 187 HIS A C 1
ATOM 1544 O O . HIS A 1 187 ? 29.852 -8.440 -26.819 1.00 89.56 187 HIS A O 1
ATOM 1550 N N . GLY A 1 188 ? 30.355 -10.601 -26.591 1.00 87.00 188 GLY A N 1
ATOM 1551 C CA . GLY A 1 188 ? 31.326 -10.394 -25.517 1.00 87.00 188 GLY A CA 1
ATOM 1552 C C . GLY A 1 188 ? 32.581 -9.621 -25.942 1.00 87.00 188 GLY A C 1
ATOM 1553 O O . GLY A 1 188 ? 33.172 -8.932 -25.112 1.00 87.00 188 GLY A O 1
ATOM 1554 N N . THR A 1 189 ? 33.015 -9.717 -27.203 1.00 88.50 189 THR A N 1
ATOM 1555 C CA . THR A 1 189 ? 34.121 -8.897 -27.741 1.00 88.50 189 THR A CA 1
ATOM 1556 C C . THR A 1 189 ? 33.666 -7.466 -28.014 1.00 88.50 189 THR A C 1
ATOM 1558 O O . THR A 1 189 ? 34.388 -6.527 -27.678 1.00 88.50 189 THR A O 1
ATOM 1561 N N . LEU A 1 190 ? 32.462 -7.306 -28.570 1.00 89.69 190 LEU A N 1
ATOM 1562 C CA . LEU A 1 190 ? 31.820 -6.014 -28.794 1.00 89.69 190 LEU A CA 1
ATOM 1563 C C . LEU A 1 190 ? 31.733 -5.228 -27.477 1.00 89.69 190 LEU A C 1
ATOM 1565 O O . LEU A 1 190 ? 32.361 -4.181 -27.358 1.00 89.69 190 LEU A O 1
ATOM 1569 N N . ASN A 1 191 ? 31.094 -5.785 -26.447 1.00 87.56 191 ASN A N 1
ATOM 1570 C CA . ASN A 1 191 ? 30.849 -5.061 -25.195 1.00 87.56 191 ASN A CA 1
ATOM 1571 C C . ASN A 1 191 ? 32.108 -4.767 -24.370 1.00 87.56 191 ASN A C 1
ATOM 1573 O O . ASN A 1 191 ? 32.161 -3.766 -23.663 1.00 87.56 191 ASN A O 1
ATOM 1577 N N . ARG A 1 192 ? 33.119 -5.644 -24.405 1.00 86.38 192 ARG A N 1
ATOM 1578 C CA . ARG A 1 192 ? 34.307 -5.493 -23.542 1.00 86.38 192 ARG A CA 1
ATOM 1579 C C . ARG A 1 192 ? 35.394 -4.616 -24.138 1.00 86.38 192 ARG A C 1
ATOM 1581 O O . ARG A 1 192 ? 36.240 -4.121 -23.395 1.00 86.38 192 ARG A O 1
ATOM 1588 N N . SER A 1 193 ? 35.457 -4.511 -25.460 1.00 87.19 193 SER A N 1
ATOM 1589 C CA . SER A 1 193 ? 36.631 -3.938 -26.120 1.00 87.19 193 SER A CA 1
ATOM 1590 C C . SER A 1 193 ? 36.293 -2.939 -27.207 1.00 87.19 193 SER A C 1
ATOM 1592 O O . SER A 1 193 ? 37.077 -2.017 -27.398 1.00 87.19 193 SER A O 1
ATOM 1594 N N . VAL A 1 194 ? 35.168 -3.081 -27.906 1.00 91.19 194 VAL A N 1
ATOM 1595 C CA . VAL A 1 194 ? 34.810 -2.186 -29.009 1.00 91.19 194 VAL A CA 1
ATOM 1596 C C . VAL A 1 194 ? 34.073 -0.968 -28.465 1.00 91.19 194 VAL A C 1
ATOM 1598 O O . VAL A 1 194 ? 33.142 -1.099 -27.676 1.00 91.19 194 VAL A O 1
ATOM 1601 N N . THR A 1 195 ? 34.500 0.221 -28.882 1.00 91.12 195 THR A N 1
ATOM 1602 C CA . THR A 1 195 ? 33.859 1.486 -28.500 1.00 91.12 195 THR A CA 1
ATOM 1603 C C . THR A 1 195 ? 33.000 2.054 -29.621 1.00 91.12 195 THR A C 1
ATOM 1605 O O . THR A 1 195 ? 31.960 2.640 -29.340 1.00 91.12 195 THR A O 1
ATOM 1608 N N . ALA A 1 196 ? 33.410 1.870 -30.879 1.00 93.62 196 ALA A N 1
ATOM 1609 C CA . ALA A 1 196 ? 32.629 2.283 -32.037 1.00 93.62 196 ALA A CA 1
ATOM 1610 C C . ALA A 1 196 ? 32.994 1.481 -33.292 1.00 93.62 196 ALA A C 1
ATOM 1612 O O . ALA A 1 196 ? 34.122 0.991 -33.427 1.00 93.62 196 ALA A O 1
ATOM 1613 N N . LEU A 1 197 ? 32.056 1.386 -34.232 1.00 94.50 197 LEU A N 1
ATOM 1614 C CA . LEU A 1 197 ? 32.219 0.660 -35.486 1.00 94.50 197 LEU A CA 1
ATOM 1615 C C . LEU A 1 197 ? 31.798 1.516 -36.680 1.00 94.50 197 LEU A C 1
ATOM 1617 O O . LEU A 1 197 ? 30.804 2.229 -36.623 1.00 94.50 197 LEU A O 1
ATOM 1621 N N . SER A 1 198 ? 32.549 1.406 -37.769 1.00 93.75 198 SER A N 1
ATOM 1622 C CA . SER A 1 198 ? 32.238 1.979 -39.076 1.00 93.75 198 SER A CA 1
ATOM 1623 C C . SER A 1 198 ? 32.533 0.928 -40.139 1.00 93.75 198 SER A C 1
ATOM 1625 O O . SER A 1 198 ? 33.592 0.294 -40.120 1.00 93.75 198 SER A O 1
ATOM 1627 N N . HIS A 1 199 ? 31.618 0.749 -41.092 1.00 91.00 199 HIS A N 1
ATOM 1628 C CA . HIS A 1 199 ? 31.837 -0.181 -42.200 1.00 91.00 199 HIS A CA 1
ATOM 1629 C C . HIS A 1 199 ? 32.886 0.335 -43.207 1.00 91.00 199 HIS A C 1
ATOM 1631 O O . HIS A 1 199 ? 33.439 -0.460 -43.962 1.00 91.00 199 HIS A O 1
ATOM 1637 N N . LYS A 1 200 ? 33.175 1.647 -43.204 1.00 89.50 200 LYS A N 1
ATOM 1638 C CA . LYS A 1 200 ? 34.143 2.305 -44.097 1.00 89.50 200 LYS A CA 1
ATOM 1639 C C . LYS A 1 200 ? 35.514 2.480 -43.440 1.00 89.50 200 LYS A C 1
ATOM 1641 O O . LYS A 1 200 ? 36.533 2.193 -44.054 1.00 89.50 200 LYS A O 1
ATOM 1646 N N . THR A 1 201 ? 35.538 2.928 -42.184 1.00 89.38 201 THR A N 1
ATOM 1647 C CA . THR A 1 201 ? 36.773 3.296 -41.467 1.00 89.38 201 THR A CA 1
ATOM 1648 C C . THR A 1 201 ? 37.308 2.170 -40.571 1.00 89.38 201 THR A C 1
ATOM 1650 O O . THR A 1 201 ? 38.498 2.131 -40.268 1.00 89.38 201 THR A O 1
ATOM 1653 N N . GLY A 1 202 ? 36.461 1.230 -40.137 1.00 88.81 202 GLY A N 1
ATOM 1654 C CA . GLY A 1 202 ? 36.860 0.079 -39.319 1.00 88.81 202 GLY A CA 1
ATOM 1655 C C . GLY A 1 202 ? 36.375 0.137 -37.866 1.00 88.81 202 GLY A C 1
ATOM 1656 O O . GLY A 1 202 ? 35.313 0.670 -37.565 1.00 88.81 202 GLY A O 1
ATOM 1657 N N . ILE A 1 203 ? 37.126 -0.476 -36.946 1.00 92.88 203 ILE A N 1
ATOM 1658 C CA . ILE A 1 203 ? 36.698 -0.712 -35.554 1.00 92.88 203 ILE A CA 1
ATOM 1659 C C . ILE A 1 203 ? 37.577 0.093 -34.596 1.00 92.88 203 ILE A C 1
ATOM 1661 O O . ILE A 1 203 ? 38.794 -0.093 -34.572 1.00 92.88 203 ILE A O 1
ATOM 1665 N N . ARG A 1 204 ? 36.957 0.931 -33.759 1.00 92.50 204 ARG A N 1
ATOM 1666 C CA . ARG A 1 204 ? 37.613 1.579 -32.614 1.00 92.50 204 ARG A CA 1
ATOM 1667 C C . ARG A 1 204 ? 37.472 0.696 -31.384 1.00 92.50 204 ARG A C 1
ATOM 1669 O O . ARG A 1 204 ? 36.385 0.201 -31.083 1.00 92.50 204 ARG A O 1
ATOM 1676 N N . PHE A 1 205 ? 38.570 0.497 -30.664 1.00 91.38 205 PHE A N 1
ATOM 1677 C CA . PHE A 1 205 ? 38.587 -0.361 -29.488 1.00 91.38 205 PHE A CA 1
ATOM 1678 C C . PHE A 1 205 ? 39.506 0.184 -28.398 1.00 91.38 205 PHE A C 1
ATOM 1680 O O . PHE A 1 205 ? 40.496 0.862 -28.672 1.00 91.38 205 PHE A O 1
ATOM 1687 N N . ARG A 1 206 ? 39.192 -0.149 -27.145 1.00 86.38 206 ARG A N 1
ATOM 1688 C CA . ARG A 1 206 ? 40.051 0.124 -25.993 1.00 86.38 206 ARG A CA 1
ATOM 1689 C C . ARG A 1 206 ? 40.964 -1.075 -25.757 1.00 86.38 206 ARG A C 1
ATOM 1691 O O . ARG A 1 206 ? 40.494 -2.187 -25.513 1.00 86.38 206 ARG A O 1
ATOM 1698 N N . ARG A 1 207 ? 42.278 -0.855 -25.799 1.00 81.19 207 ARG A N 1
ATOM 1699 C CA . ARG A 1 207 ? 43.262 -1.880 -25.433 1.00 81.19 207 ARG A CA 1
ATOM 1700 C C . ARG A 1 207 ? 43.405 -1.940 -23.912 1.00 81.19 207 ARG A C 1
ATOM 1702 O O . ARG A 1 207 ? 43.622 -0.916 -23.275 1.00 81.19 207 ARG A O 1
ATOM 1709 N N . GLN A 1 208 ? 43.302 -3.137 -23.337 1.00 79.12 208 GLN A N 1
ATOM 1710 C CA . GLN A 1 208 ? 43.637 -3.352 -21.928 1.00 79.12 208 GLN A CA 1
ATOM 1711 C C . GLN A 1 208 ? 45.155 -3.490 -21.769 1.00 79.12 208 GLN A C 1
ATOM 1713 O O . GLN A 1 208 ? 45.800 -4.222 -22.525 1.00 79.12 208 GLN A O 1
ATOM 1718 N N . ILE A 1 209 ? 45.713 -2.782 -20.785 1.00 79.38 209 ILE A N 1
ATOM 1719 C CA . ILE A 1 209 ? 47.138 -2.841 -20.438 1.00 79.38 209 ILE A CA 1
ATOM 1720 C C . ILE A 1 209 ? 47.500 -4.285 -20.056 1.00 79.38 209 ILE A C 1
ATOM 1722 O O . ILE A 1 209 ? 46.722 -4.973 -19.398 1.00 79.38 209 ILE A O 1
ATOM 1726 N N . GLY A 1 210 ? 48.654 -4.765 -20.529 1.00 79.50 210 GLY A N 1
ATOM 1727 C CA . GLY A 1 210 ? 49.148 -6.116 -20.238 1.00 79.50 210 GLY A CA 1
ATOM 1728 C C . GLY A 1 210 ? 48.429 -7.258 -20.970 1.00 79.50 210 GLY A C 1
ATOM 1729 O O . GLY A 1 210 ? 48.773 -8.416 -20.756 1.00 79.50 210 GLY A O 1
ATOM 1730 N N . LYS A 1 211 ? 47.456 -6.975 -21.850 1.00 80.94 211 LYS A N 1
ATOM 1731 C CA . LYS A 1 211 ? 46.742 -8.005 -22.626 1.00 80.94 211 LYS A CA 1
ATOM 1732 C C . LYS A 1 211 ? 46.977 -7.889 -24.130 1.00 80.94 211 LYS A C 1
ATOM 1734 O O . LYS A 1 211 ? 47.193 -6.805 -24.685 1.00 80.94 211 LYS A O 1
ATOM 1739 N N . ARG A 1 212 ? 46.899 -9.040 -24.810 1.00 80.44 212 ARG A N 1
ATOM 1740 C CA . ARG A 1 212 ? 46.909 -9.122 -26.277 1.00 80.44 212 ARG A CA 1
ATOM 1741 C C . ARG A 1 212 ? 45.672 -8.420 -26.845 1.00 80.44 212 ARG A C 1
ATOM 1743 O O . ARG A 1 212 ? 44.589 -8.498 -26.265 1.00 80.44 212 ARG A O 1
ATOM 1750 N N . ALA A 1 213 ? 45.837 -7.746 -27.984 1.00 79.50 213 ALA A N 1
ATOM 1751 C CA . ALA A 1 213 ? 44.721 -7.120 -28.686 1.00 79.50 213 ALA A CA 1
ATOM 1752 C C . ALA A 1 213 ? 43.655 -8.173 -29.067 1.00 79.50 213 ALA A C 1
ATOM 1754 O O . ALA A 1 213 ? 44.025 -9.269 -29.504 1.00 79.50 213 ALA A O 1
ATOM 1755 N N . PRO A 1 214 ? 42.353 -7.868 -28.912 1.00 82.44 214 PRO A N 1
ATOM 1756 C CA . PRO A 1 214 ? 41.291 -8.787 -29.300 1.00 82.44 214 PRO A CA 1
ATOM 1757 C C . PRO A 1 214 ? 41.314 -9.073 -30.802 1.00 82.44 214 PRO A C 1
ATOM 1759 O O . PRO A 1 214 ? 41.679 -8.220 -31.610 1.00 82.44 214 PRO A O 1
ATOM 1762 N N . GLN A 1 215 ? 40.868 -10.268 -31.188 1.00 86.06 215 GLN A N 1
ATOM 1763 C CA . GLN A 1 215 ? 40.595 -10.567 -32.591 1.00 86.06 215 GLN A CA 1
ATOM 1764 C C . GLN A 1 215 ? 39.191 -10.091 -32.966 1.00 86.06 215 GLN A C 1
ATOM 1766 O O . GLN A 1 215 ? 38.213 -10.419 -32.294 1.00 86.06 215 GLN A O 1
ATOM 1771 N N . PHE A 1 216 ? 39.089 -9.361 -34.077 1.00 88.69 216 PHE A N 1
ATOM 1772 C CA . PHE A 1 216 ? 37.838 -8.742 -34.524 1.00 88.69 216 PHE A CA 1
ATOM 1773 C C . PHE A 1 216 ? 37.197 -9.434 -35.733 1.00 88.69 216 PHE A C 1
ATOM 1775 O O . PHE A 1 216 ? 36.279 -8.876 -36.324 1.00 88.69 216 PHE A O 1
ATOM 1782 N N . ASN A 1 217 ? 37.636 -10.643 -36.100 1.00 88.75 217 ASN A N 1
ATOM 1783 C CA . ASN A 1 217 ? 37.111 -11.372 -37.266 1.00 88.75 217 ASN A CA 1
ATOM 1784 C C . ASN A 1 217 ? 35.587 -11.541 -37.192 1.00 88.75 217 ASN A C 1
ATOM 1786 O O . ASN A 1 217 ? 34.883 -11.263 -38.158 1.00 88.75 217 ASN A O 1
ATOM 1790 N N . GLY A 1 218 ? 35.073 -11.905 -36.011 1.00 86.75 218 GLY A N 1
ATOM 1791 C CA . GLY A 1 218 ? 33.633 -11.974 -35.766 1.00 86.75 218 GLY A CA 1
ATOM 1792 C C . GLY A 1 218 ? 32.950 -10.618 -35.957 1.00 86.75 218 GLY A C 1
ATOM 1793 O O . GLY A 1 218 ? 31.991 -10.527 -36.709 1.00 86.75 218 GLY A O 1
ATOM 1794 N N . CYS A 1 219 ? 33.469 -9.550 -35.345 1.00 90.25 219 CYS A N 1
ATOM 1795 C CA . CYS A 1 219 ? 32.887 -8.209 -35.467 1.00 90.25 219 CYS A CA 1
ATOM 1796 C C . CYS A 1 219 ? 32.872 -7.710 -36.923 1.00 90.25 219 CYS A C 1
ATOM 1798 O O . CYS A 1 219 ? 31.874 -7.155 -37.366 1.00 90.25 219 CYS A O 1
ATOM 1800 N N . ARG A 1 220 ? 33.947 -7.954 -37.686 1.00 92.19 220 ARG A N 1
ATOM 1801 C CA . ARG A 1 220 ? 34.039 -7.601 -39.113 1.00 92.19 220 ARG A CA 1
ATOM 1802 C C . ARG A 1 220 ? 33.025 -8.362 -39.964 1.00 92.19 220 ARG A C 1
ATOM 1804 O O . ARG A 1 220 ? 32.417 -7.760 -40.841 1.00 92.19 220 ARG A O 1
ATOM 1811 N N . LYS A 1 221 ? 32.801 -9.649 -39.677 1.00 92.62 221 LYS A N 1
ATOM 1812 C CA . LYS A 1 221 ? 31.766 -10.443 -40.351 1.00 92.62 221 LYS A CA 1
ATOM 1813 C C . LYS A 1 221 ? 30.382 -9.818 -40.162 1.00 92.62 221 LYS A C 1
ATOM 1815 O O . LYS A 1 221 ? 29.686 -9.603 -41.141 1.00 92.62 221 LYS A O 1
ATOM 1820 N N . PHE A 1 222 ? 30.012 -9.465 -38.931 1.00 92.12 222 PHE A N 1
ATOM 1821 C CA . PHE A 1 222 ? 28.701 -8.860 -38.663 1.00 92.12 222 PHE A CA 1
ATOM 1822 C C . PHE A 1 222 ? 28.578 -7.425 -39.178 1.00 92.12 222 PHE A C 1
ATOM 1824 O O . PHE A 1 222 ? 27.495 -7.035 -39.601 1.00 92.12 222 PHE A O 1
ATOM 1831 N N . LEU A 1 223 ? 29.673 -6.659 -39.216 1.00 92.38 223 LEU A N 1
ATOM 1832 C CA . LEU A 1 223 ? 29.693 -5.369 -39.910 1.00 92.38 223 LEU A CA 1
ATOM 1833 C C . LEU A 1 223 ? 29.347 -5.525 -41.391 1.00 92.38 223 LEU A C 1
ATOM 1835 O O . LEU A 1 223 ? 28.560 -4.745 -41.916 1.00 92.38 223 LEU A O 1
ATOM 1839 N N . HIS A 1 224 ? 29.904 -6.546 -42.044 1.00 91.62 224 HIS A N 1
ATOM 1840 C CA . HIS A 1 224 ? 29.587 -6.864 -43.430 1.00 91.62 224 HIS A CA 1
ATOM 1841 C C . HIS A 1 224 ? 28.131 -7.305 -43.596 1.00 91.62 224 HIS A C 1
ATOM 1843 O O . HIS A 1 224 ? 27.437 -6.803 -44.470 1.00 91.62 224 HIS A O 1
ATOM 1849 N N . THR A 1 225 ? 27.639 -8.195 -42.731 1.00 93.12 225 THR A N 1
ATOM 1850 C CA . THR A 1 225 ? 26.245 -8.662 -42.776 1.00 93.12 225 THR A CA 1
ATOM 1851 C C . THR A 1 225 ? 25.251 -7.513 -42.604 1.00 93.12 225 THR A C 1
ATOM 1853 O O . THR A 1 225 ? 24.291 -7.424 -43.361 1.00 93.12 225 THR A O 1
ATOM 1856 N N . LEU A 1 226 ? 25.498 -6.594 -41.664 1.00 93.00 226 LEU A N 1
ATOM 1857 C CA . LEU A 1 226 ? 24.644 -5.419 -41.479 1.00 93.00 226 LEU A CA 1
ATOM 1858 C C . LEU A 1 226 ? 24.738 -4.453 -42.672 1.00 93.00 226 LEU A C 1
ATOM 1860 O O . LEU A 1 226 ? 23.729 -3.905 -43.104 1.00 93.00 226 LEU A O 1
ATOM 1864 N N . LYS A 1 227 ? 25.937 -4.274 -43.242 1.00 92.62 227 LYS A N 1
ATOM 1865 C CA . LYS A 1 227 ? 26.144 -3.483 -44.465 1.00 92.62 227 LYS A CA 1
ATOM 1866 C C . LYS A 1 227 ? 25.312 -4.029 -45.637 1.00 92.62 227 LYS A C 1
ATOM 1868 O O . LYS A 1 227 ? 24.683 -3.247 -46.346 1.00 92.62 227 LYS A O 1
ATOM 1873 N N . GLN A 1 228 ? 25.294 -5.351 -45.810 1.00 91.25 228 GLN A N 1
ATOM 1874 C CA . GLN A 1 228 ? 24.507 -6.036 -46.839 1.00 91.25 228 GLN A CA 1
ATOM 1875 C C . GLN A 1 228 ? 23.004 -5.887 -46.618 1.00 91.25 228 GLN A C 1
ATOM 1877 O O . GLN A 1 228 ? 22.286 -5.563 -47.559 1.00 91.25 228 GLN A O 1
ATOM 1882 N N . ALA A 1 229 ? 22.537 -6.051 -45.377 1.00 90.31 229 ALA A N 1
ATOM 1883 C CA . ALA A 1 229 ? 21.127 -5.866 -45.030 1.00 90.31 229 ALA A CA 1
ATOM 1884 C C . ALA A 1 229 ? 20.613 -4.459 -45.391 1.00 90.31 229 ALA A C 1
ATOM 1886 O O . ALA A 1 229 ? 19.463 -4.294 -45.784 1.00 90.31 229 ALA A O 1
ATOM 1887 N N . TYR A 1 230 ? 21.480 -3.445 -45.327 1.00 91.69 230 TYR A N 1
ATOM 1888 C CA . TYR A 1 230 ? 21.153 -2.072 -45.718 1.00 91.69 230 TYR A CA 1
ATOM 1889 C C . TYR A 1 230 ? 21.402 -1.734 -47.188 1.00 91.69 230 TYR A C 1
ATOM 1891 O O . TYR A 1 230 ? 21.267 -0.571 -47.561 1.00 91.69 230 TYR A O 1
ATOM 1899 N N . GLY A 1 231 ? 21.760 -2.708 -48.028 1.00 85.50 231 GLY A N 1
ATOM 1900 C CA . GLY A 1 231 ? 21.938 -2.482 -49.462 1.00 85.50 231 GLY A CA 1
ATOM 1901 C C . GLY A 1 231 ? 23.066 -1.503 -49.798 1.00 85.50 231 GLY A C 1
ATOM 1902 O O . GLY A 1 231 ? 23.053 -0.894 -50.861 1.00 85.50 231 GLY A O 1
ATOM 1903 N N . ILE A 1 232 ? 24.063 -1.351 -48.918 1.00 84.12 232 ILE A N 1
ATOM 1904 C CA . ILE A 1 232 ? 25.233 -0.476 -49.131 1.00 84.12 232 ILE A CA 1
ATOM 1905 C C . ILE A 1 232 ? 26.248 -1.157 -50.092 1.00 84.12 232 ILE A C 1
ATOM 1907 O O . ILE A 1 232 ? 27.453 -0.914 -50.035 1.00 84.12 232 ILE A O 1
ATOM 1911 N N . GLU A 1 233 ? 25.789 -2.067 -50.957 1.00 69.94 233 GLU A N 1
ATOM 1912 C CA . GLU A 1 233 ? 26.585 -2.699 -52.015 1.00 69.94 233 GLU A CA 1
ATOM 1913 C C . GLU A 1 233 ? 26.327 -2.003 -53.360 1.00 69.94 233 GLU A C 1
ATOM 1915 O O . GLU A 1 233 ? 25.328 -2.242 -54.037 1.00 69.94 233 GLU A O 1
ATOM 1920 N N . LYS A 1 234 ? 27.280 -1.150 -53.745 1.00 48.91 234 LYS A N 1
ATOM 1921 C CA . LYS A 1 234 ? 28.111 -1.375 -54.933 1.00 48.91 234 LYS A CA 1
ATOM 1922 C C . LYS A 1 234 ? 29.572 -1.267 -54.513 1.00 48.91 234 LYS A C 1
ATOM 1924 O O . LYS A 1 234 ? 29.874 -0.362 -53.701 1.00 48.91 234 LYS A O 1
#

pLDDT: mean 93.68, std 5.38, range [48.91, 98.31]

Sequence (234 aa):
MKTKILRLSDSSLNKVVTHHAELEKAGDNVYTYLFKKDPYREDDDLIAVVLNVEGVYFQEGAYSRRLLRGKDLAHAGSTYVQNFHKTIEETMQQGRHLPIMFVRIYKELGRDTAPLLKYREDRKERLRQQDEERSRQREQAKKEAEARQIRRLQDEKAKFIAGEFISTEDFVALCRQEGIAIPLRTHGTLNRSVTALSHKTGIRFRRQIGKRAPQFNGCRKFLHTLKQAYGIEK

Foldseek 3Di:
DFAWEWEDDPVDPLDIDIDTDDWDDLAVQWTKDFPAADPPDQQQGWIWIWGDAPNHIYTPDIDGNVVCVPDSRHVVRVVCNVCVVVVQVVCLVVLHDRGSVNLVSCVVVVHDSVVVVVSNVVSVVVVVVVVVVVVVVVVVVVVVVVVVVVVVLVVLVVCQLVQHKDALVSLVVLCVVLVNDQDPVLNVCSVPWFGIQGLNPGTDTDDDPPDDDDDCPSVNVSSVVSCVSVVSDD

Radius of gyration: 34.35 Å; Cα contacts (8 Å, |Δi|>4): 293; chains: 1; bounding box: 76×40×88 Å

Secondary structure (DSSP, 8-state):
-EEEEEEE-SSSTT-EEEEEEEPEEEETTEEEEEEE--SS-GGGPEEEEEEEETTEEEEEEEEEHHHHTT--HHHHHHHHHHTHHHHHHHHHHTT----HHHHHHHHHTT---HHHHHHHHHHHHHHHHHHHHHHHHHHHHHHHHHHHHHHHHHHHHHHHHTT--EEHHHHHHHHHHTT----HHHHHHHHHHEEEEETTTEEEEPPPTTSPPPP-HHHHHHHHHHHHHTT---